Protein AF-A0A832HJJ3-F1 (afdb_monomer)

Nearest PDB structures (foldseek):
  2dyu-assembly1_B  TM=8.348E-01  e=1.374E-16  Helicobacter pylori 26695
  2e2l-assembly1_D  TM=8.294E-01  e=2.825E-16  Helicobacter pylori 26695
  2e2k-assembly1_A  TM=8.252E-01  e=4.302E-16  Helicobacter pylori 26695
  2e2k-assembly1_C  TM=8.397E-01  e=9.976E-16  Helicobacter pylori 26695
  2e2k-assembly1_D  TM=8.101E-01  e=8.847E-16  Helicobacter pylori 26695

pLDDT: mean 93.74, std 10.95, range [30.81, 98.88]

Solvent-accessible surface area (backbone atoms only — not comparable to full-atom values): 17007 Å² total; per-residue (Å²): 134,83,77,83,75,66,80,80,68,68,84,76,36,13,76,40,52,47,32,79,43,35,35,29,32,21,25,51,72,61,60,75,52,48,65,52,10,35,53,53,50,52,50,52,54,49,48,42,52,52,52,32,53,78,75,64,73,53,74,48,46,34,38,40,39,14,40,47,38,36,25,51,93,74,90,72,62,47,72,82,51,30,43,47,86,87,27,76,54,44,49,55,51,22,52,46,18,35,71,62,48,16,26,35,40,46,21,30,30,30,41,46,93,52,99,86,50,53,28,27,55,27,34,37,32,28,30,41,78,27,46,81,73,45,74,47,38,31,58,44,60,57,69,43,98,87,70,41,31,71,69,58,42,44,60,31,89,66,63,67,63,46,83,50,100,81,49,30,34,22,72,45,42,41,59,34,74,78,46,65,65,56,55,48,46,22,26,76,71,56,25,44,34,35,41,34,22,8,72,61,62,74,62,67,60,58,15,53,50,10,39,71,34,61,14,34,27,39,33,10,4,40,44,77,38,20,40,33,26,34,39,77,31,45,78,75,47,74,36,66,89,50,53,62,44,76,49,75,48,60,66,13,34,38,49,36,56,73,45,83,77,41,50,85,52,50,46,54,40,76,73,50,43,83,38,43,48,71,56,62,37,87,88,71,43,34,29,46,33,27,29,64,34,82,87,42,24,27,43,58,60,38,46,76,72,72,49,66,44,40,65,58,50,52,53,51,52,52,52,54,54,57,60,76,74,108

Radius of gyration: 20.87 Å; Cα contacts (8 Å, |Δi|>4): 765; chains: 1; bounding box: 62×40×62 Å

Sequence (326 aa):
MATDKENASFRSTAGALPRKVLVATTMASFHGTAAQRTAQALSLIAQAAEIQTAQHGRRLDLVVLPEYAIQQRDGGPVGARAVALGGPELTQLMAAARRYGCYLIVPAMLAPRGSNSAATNSAVLLDRMGNVAGVYDKVHPVCSADGTLEGGITPGTEYPVFDCDFGRIGIQICWDMCYEEGWLALAERGAELVALCSASPQTVRPAMYALRGPYHVVTSTPRDNATFFSPIGTVLAQTTDRPVLVHEIDLAYAILHWSATLDEGRALTRRFGPRIGYAYSPREDTGVFWSNDPQTPVRTMIQELGLVEMGQHIAASTRAVQALQR

Foldseek 3Di:
DPDPPPPPLQDALLQPFWQKAKEKFFAADADDALVSLLVVVLVQLVVSLVCCCVPPVDAHAEYEAAAPSRFDLDDDALQVRAAECPGPSLVVVLVSLQVRQYKYWAFTFHCDPDDPFHTFGKTFIAGSNSDGQDIDGAQDADADPVRDGSRNHDGDDDFDWTDHPRFIETEHEAVCLVPCPSLQRCLSVPHQEYEYRHQDDDLQSQLVSLCVSVHWYWYHYNAQKTFIHGSNSDTPDMDHDDGMDIDMDISNKFKAAADPLCVQVVNLCVVPPPQKDKDGDPVRRMIIIAGPDSVDRSVNSCVVSVGDGPSVVVSVVVVVVVVVVD

Secondary structure (DSSP, 8-state):
-------------TTSPP-EEEEEEEB----SSHHHHHHHHHHHHHHHHHHHHHHTSS--SEEEPPTTSSS-SSSS-HHHHPBPTTSHHHHHHHHHHHHHT-EEEEEEEEPPSSTT---EEEEEEE-TTS-EEEEEEPSSPPBPTTS-BTTTPPPP----EEEETTEEEEEEEGGGGG-HHHHHHHHHTT-SEEEEE-SS--SHHHHHHHHHTTSEEEEEBSSS-EEEE-TTS-EEEEESS-SEEEEEEESSEEEEE--TTTGGGHHHHHHHGGGEEEEEETTTTEEEEEE--TT--HHHHHHHTT---HHHHHHHHHHHHHHHT-

Structure (mmCIF, N/CA/C/O backbone):
data_AF-A0A832HJJ3-F1
#
_entry.id   AF-A0A832HJJ3-F1
#
loop_
_atom_site.group_PDB
_atom_site.id
_atom_site.type_symbol
_atom_site.label_atom_id
_atom_site.label_alt_id
_atom_site.label_comp_id
_atom_site.label_asym_id
_atom_site.label_entity_id
_atom_site.label_seq_id
_atom_site.pdbx_PDB_ins_code
_atom_site.Cartn_x
_atom_site.Cartn_y
_atom_site.Cartn_z
_atom_site.occupancy
_atom_site.B_iso_or_equiv
_atom_site.auth_seq_id
_atom_site.auth_comp_id
_atom_site.auth_asym_id
_atom_site.auth_atom_id
_atom_site.pdbx_PDB_model_num
ATOM 1 N N . MET A 1 1 ? -33.598 17.058 -11.155 1.00 33.69 1 MET A N 1
ATOM 2 C CA . MET A 1 1 ? -33.414 15.771 -10.455 1.00 33.69 1 MET A CA 1
ATOM 3 C C . MET A 1 1 ? -31.966 15.714 -10.015 1.00 33.69 1 MET A C 1
ATOM 5 O O . MET A 1 1 ? -31.105 15.402 -10.825 1.00 33.69 1 MET A O 1
ATOM 9 N N . ALA A 1 2 ? -31.688 16.175 -8.795 1.00 30.81 2 ALA A N 1
ATOM 10 C CA . ALA A 1 2 ? -30.363 16.056 -8.205 1.00 30.81 2 ALA A CA 1
ATOM 11 C C . ALA A 1 2 ? -30.133 14.567 -7.941 1.00 30.81 2 ALA A C 1
ATOM 13 O O . ALA A 1 2 ? -30.930 13.942 -7.250 1.00 30.81 2 ALA A O 1
ATOM 14 N N . THR A 1 3 ? -29.124 13.989 -8.578 1.00 31.59 3 THR A N 1
ATOM 15 C CA . THR A 1 3 ? -28.721 12.608 -8.333 1.00 31.59 3 THR A CA 1
ATOM 16 C C . THR A 1 3 ? -28.328 12.479 -6.869 1.00 31.59 3 THR A C 1
ATOM 18 O O . THR A 1 3 ? -27.395 13.161 -6.437 1.00 31.59 3 THR A O 1
ATOM 21 N N . ASP A 1 4 ? -29.029 11.612 -6.141 1.00 33.62 4 ASP A N 1
ATOM 22 C CA . ASP A 1 4 ? -28.594 11.027 -4.878 1.00 33.62 4 ASP A CA 1
ATOM 23 C C . ASP A 1 4 ? -27.200 10.413 -5.075 1.00 33.62 4 ASP A C 1
ATOM 25 O O . ASP A 1 4 ? -27.044 9.233 -5.376 1.00 33.62 4 ASP A O 1
ATOM 29 N N . LYS A 1 5 ? -26.146 11.220 -4.931 1.00 35.59 5 LYS A N 1
ATOM 30 C CA . LYS A 1 5 ? -24.847 10.699 -4.516 1.00 35.59 5 LYS A CA 1
ATOM 31 C C . LYS A 1 5 ? -24.995 10.422 -3.029 1.00 35.59 5 LYS A C 1
ATOM 33 O O . LYS A 1 5 ? -24.613 11.248 -2.200 1.00 35.59 5 LYS A O 1
ATOM 38 N N . GLU A 1 6 ? -25.645 9.303 -2.707 1.00 39.38 6 GLU A N 1
ATOM 39 C CA . GLU A 1 6 ? -25.577 8.714 -1.376 1.00 39.38 6 GLU A CA 1
ATOM 40 C C . GLU A 1 6 ? -24.117 8.772 -0.930 1.00 39.38 6 GLU A C 1
ATOM 42 O O . GLU A 1 6 ? -23.219 8.385 -1.679 1.00 39.38 6 GLU A O 1
ATOM 47 N N . ASN A 1 7 ? -23.889 9.335 0.259 1.00 39.78 7 ASN A N 1
ATOM 48 C CA . ASN A 1 7 ? -22.610 9.303 0.954 1.00 39.78 7 ASN A CA 1
ATOM 49 C C . ASN A 1 7 ? -22.020 7.902 0.778 1.00 39.78 7 ASN A C 1
ATOM 51 O O . ASN A 1 7 ? -22.531 6.959 1.385 1.00 39.78 7 ASN A O 1
ATOM 55 N N . ALA A 1 8 ? -20.999 7.759 -0.070 1.00 44.59 8 ALA A N 1
ATOM 56 C CA . ALA A 1 8 ? -20.334 6.488 -0.297 1.00 44.59 8 ALA A CA 1
ATOM 57 C C . ALA A 1 8 ? -19.644 6.113 1.019 1.00 44.59 8 ALA A C 1
ATOM 59 O O . ALA A 1 8 ? -18.507 6.496 1.286 1.00 44.59 8 ALA A O 1
ATOM 60 N N . SER A 1 9 ? -20.369 5.434 1.910 1.00 60.44 9 SER A N 1
ATOM 61 C CA . SER A 1 9 ? -19.762 4.826 3.077 1.00 60.44 9 SER A CA 1
ATOM 62 C C . SER A 1 9 ? -18.894 3.709 2.525 1.00 60.44 9 SER A C 1
ATOM 64 O O . SER A 1 9 ? -19.417 2.700 2.046 1.00 60.44 9 SER A O 1
ATOM 66 N N . PHE A 1 10 ? -17.580 3.922 2.517 1.00 71.94 10 PHE A N 1
ATOM 67 C CA . PHE A 1 10 ? -16.627 2.898 2.116 1.00 71.94 10 PHE A CA 1
ATOM 68 C C . PHE A 1 10 ? -16.939 1.586 2.838 1.00 71.94 10 PHE A C 1
ATOM 70 O O . PHE A 1 10 ? -17.364 1.572 4.000 1.00 71.94 10 PHE A O 1
ATOM 77 N N . ARG A 1 11 ? -16.777 0.471 2.126 1.00 80.06 11 ARG A N 1
ATOM 78 C CA . ARG A 1 11 ? -17.112 -0.852 2.647 1.00 80.06 11 ARG A CA 1
ATOM 79 C C . ARG A 1 11 ? -16.242 -1.153 3.869 1.00 80.06 11 ARG A C 1
ATOM 81 O O . ARG A 1 11 ? -15.044 -1.357 3.739 1.00 80.06 11 ARG A O 1
ATOM 88 N N . SER A 1 12 ? -16.857 -1.229 5.047 1.00 90.31 12 SER A N 1
ATOM 89 C CA . SER A 1 12 ? -16.143 -1.597 6.272 1.00 90.31 12 SER A CA 1
ATOM 90 C C . SER A 1 12 ? -15.727 -3.073 6.267 1.00 90.31 12 SER A C 1
ATOM 92 O O . SER A 1 12 ? -16.535 -3.958 5.957 1.00 90.31 12 SER A O 1
ATOM 94 N N . THR A 1 13 ? -14.486 -3.333 6.685 1.00 95.31 13 THR A N 1
ATOM 95 C CA . THR A 1 13 ? -13.904 -4.673 6.845 1.00 95.31 13 THR A CA 1
ATOM 96 C C . THR A 1 13 ? -14.076 -5.238 8.259 1.00 95.31 13 THR A C 1
ATOM 98 O O . THR A 1 13 ? -13.770 -6.407 8.486 1.00 95.31 13 THR A O 1
ATOM 101 N N . ALA A 1 14 ? -14.645 -4.470 9.198 1.00 96.81 14 ALA A N 1
ATOM 102 C CA . ALA A 1 14 ? -14.765 -4.828 10.616 1.00 96.81 14 ALA A CA 1
ATOM 103 C C . ALA A 1 14 ? -15.535 -6.135 10.888 1.00 96.81 14 ALA A C 1
ATOM 105 O O . ALA A 1 14 ? -15.389 -6.742 11.949 1.00 96.81 14 ALA A O 1
ATOM 106 N N . GLY A 1 15 ? -16.403 -6.542 9.956 1.00 96.75 15 GLY A N 1
ATOM 107 C CA . GLY A 1 15 ? -17.192 -7.774 10.052 1.00 96.75 15 GLY A CA 1
ATOM 108 C C . GLY A 1 15 ? -16.450 -9.042 9.623 1.00 96.75 15 GLY A C 1
ATOM 109 O O . GLY A 1 15 ? -16.971 -10.133 9.838 1.00 96.75 15 GLY A O 1
ATOM 110 N N . ALA A 1 16 ? -15.270 -8.919 9.012 1.00 97.00 16 ALA A N 1
ATOM 111 C CA . ALA A 1 16 ? -14.436 -10.063 8.666 1.00 97.00 16 ALA A CA 1
ATOM 112 C C . ALA A 1 16 ? -13.668 -10.578 9.894 1.00 97.00 16 ALA A C 1
ATOM 114 O O . ALA A 1 16 ? -13.429 -9.843 10.855 1.00 97.00 16 ALA A O 1
ATOM 115 N N . LEU A 1 17 ? -13.256 -11.847 9.847 1.00 98.12 17 LEU A N 1
ATOM 116 C CA . LEU A 1 17 ? -12.278 -12.375 10.799 1.00 98.12 17 LEU A CA 1
ATOM 117 C C . LEU A 1 17 ? -10.926 -11.652 10.631 1.00 98.12 17 LEU A C 1
ATOM 119 O O . LEU A 1 17 ? -10.650 -11.161 9.530 1.00 98.12 17 LEU A O 1
ATOM 123 N N . PRO A 1 18 ? -10.088 -11.593 11.686 1.00 97.62 18 PRO A N 1
ATOM 124 C CA . PRO A 1 18 ? -8.770 -10.964 11.620 1.00 97.62 18 PRO A CA 1
ATOM 125 C C . PRO A 1 18 ? -7.936 -11.458 10.443 1.00 97.62 18 PRO A C 1
ATOM 127 O O . PRO A 1 18 ? -7.809 -12.665 10.222 1.00 97.62 18 PRO A O 1
ATOM 130 N N . ARG A 1 19 ? -7.323 -10.526 9.714 1.00 97.25 19 ARG A N 1
ATOM 131 C CA . ARG A 1 19 ? -6.445 -10.818 8.576 1.00 97.25 19 ARG A CA 1
ATOM 132 C C . ARG A 1 19 ? -5.128 -10.090 8.775 1.00 97.25 19 ARG A C 1
ATOM 134 O O . ARG A 1 19 ? -4.922 -8.996 8.258 1.00 97.25 19 ARG A O 1
ATOM 141 N N . LYS A 1 20 ? -4.246 -10.723 9.551 1.00 97.19 20 LYS A N 1
ATOM 142 C CA . LYS A 1 20 ? -2.882 -10.249 9.811 1.00 97.19 20 LYS A CA 1
ATOM 143 C C . LYS A 1 20 ? -2.015 -10.431 8.572 1.00 97.19 20 LYS A C 1
ATOM 145 O O . LYS A 1 20 ? -1.807 -11.572 8.145 1.00 97.19 20 LYS A O 1
ATOM 150 N N . VAL A 1 21 ? -1.495 -9.326 8.054 1.00 98.19 21 VAL A N 1
ATOM 151 C CA . VAL A 1 21 ? -0.667 -9.268 6.849 1.00 98.19 21 VAL A CA 1
ATOM 152 C C . VAL A 1 21 ? 0.695 -8.702 7.206 1.00 98.19 21 VAL A C 1
ATOM 154 O O . VAL A 1 21 ? 0.797 -7.588 7.721 1.00 98.19 21 VAL A O 1
ATOM 157 N N . LEU A 1 22 ? 1.743 -9.467 6.918 1.00 98.44 22 LEU A N 1
ATOM 158 C CA . LEU A 1 22 ? 3.120 -9.062 7.144 1.00 98.44 22 LEU A CA 1
ATOM 159 C C . LEU A 1 22 ? 3.720 -8.487 5.860 1.00 98.44 22 LEU A C 1
ATOM 161 O O . LEU A 1 22 ? 3.975 -9.210 4.893 1.00 98.44 22 LEU A O 1
ATOM 165 N N . VAL A 1 23 ? 3.949 -7.177 5.853 1.00 98.81 23 VAL A N 1
ATOM 166 C CA . VAL A 1 23 ? 4.376 -6.432 4.667 1.00 98.81 23 VAL A CA 1
ATOM 167 C C . VAL A 1 23 ? 5.788 -5.897 4.871 1.00 98.81 23 VAL A C 1
ATOM 169 O O . VAL A 1 23 ? 6.098 -5.310 5.906 1.00 98.81 23 VAL A O 1
ATOM 172 N N . ALA A 1 24 ? 6.637 -6.059 3.862 1.00 98.81 24 ALA A N 1
ATOM 173 C CA . ALA A 1 24 ? 7.931 -5.404 3.783 1.00 98.81 24 ALA A CA 1
ATOM 174 C C . ALA A 1 24 ? 7.868 -4.211 2.824 1.00 98.81 24 ALA A C 1
ATOM 176 O O . ALA A 1 24 ? 7.431 -4.344 1.680 1.00 98.81 24 ALA A O 1
ATOM 177 N N . THR A 1 25 ? 8.352 -3.059 3.276 1.00 98.81 25 THR A N 1
ATOM 178 C CA . THR A 1 25 ? 8.620 -1.897 2.427 1.00 98.81 25 THR A CA 1
ATOM 179 C C . THR A 1 25 ? 10.113 -1.602 2.379 1.00 98.81 25 THR A C 1
ATOM 181 O O . THR A 1 25 ? 10.862 -1.978 3.286 1.00 98.81 25 THR A O 1
ATOM 184 N N . THR A 1 26 ? 10.552 -0.928 1.320 1.00 98.56 26 THR A N 1
ATOM 185 C CA . THR A 1 26 ? 11.966 -0.660 1.063 1.00 98.56 26 THR A CA 1
ATOM 186 C C . THR A 1 26 ? 12.256 0.829 0.874 1.00 98.56 26 THR A C 1
ATOM 188 O O . THR A 1 26 ? 11.471 1.572 0.278 1.00 98.56 26 THR A O 1
ATOM 191 N N . MET A 1 27 ? 13.407 1.255 1.396 1.00 98.19 27 MET A N 1
ATOM 192 C CA . MET A 1 27 ? 13.992 2.582 1.219 1.00 98.19 27 MET A CA 1
ATOM 193 C C . MET A 1 27 ? 15.381 2.429 0.586 1.00 98.19 27 MET A C 1
ATOM 195 O O . MET A 1 27 ? 16.385 2.326 1.291 1.00 98.19 27 MET A O 1
ATOM 199 N N . ALA A 1 28 ? 15.454 2.350 -0.743 1.00 96.81 28 ALA A N 1
ATOM 200 C CA . ALA A 1 28 ? 16.711 2.062 -1.432 1.00 96.81 28 ALA A CA 1
ATOM 201 C C . ALA A 1 28 ? 16.774 2.643 -2.846 1.00 96.81 28 ALA A C 1
ATOM 203 O O . ALA A 1 28 ? 15.845 2.510 -3.643 1.00 96.81 28 ALA A O 1
ATOM 204 N N . SER A 1 29 ? 17.915 3.243 -3.177 1.00 94.94 29 SER A N 1
ATOM 205 C CA . SER A 1 29 ? 18.231 3.670 -4.539 1.00 94.94 29 SER A CA 1
ATOM 206 C C . SER A 1 29 ? 18.846 2.523 -5.336 1.00 94.94 29 SER A C 1
ATOM 208 O O . SER A 1 29 ? 19.632 1.738 -4.813 1.00 94.94 29 SER A O 1
ATOM 210 N N . PHE A 1 30 ? 18.497 2.451 -6.619 1.00 95.25 30 PHE A N 1
ATOM 211 C CA . PHE A 1 30 ? 18.941 1.395 -7.523 1.00 95.25 30 PHE A CA 1
ATOM 212 C C . PHE A 1 30 ? 19.872 1.964 -8.591 1.00 95.25 30 PHE A C 1
ATOM 214 O O . PHE A 1 30 ? 19.583 3.007 -9.194 1.00 95.25 30 PHE A O 1
ATOM 221 N N . HIS A 1 31 ? 20.969 1.256 -8.864 1.00 93.81 31 HIS A N 1
ATOM 222 C CA . HIS A 1 31 ? 22.027 1.718 -9.767 1.00 93.81 31 HIS A CA 1
ATOM 223 C C . HIS A 1 31 ? 22.474 0.642 -10.760 1.00 93.81 31 HIS A C 1
ATOM 225 O O . HIS A 1 31 ? 22.331 -0.554 -10.509 1.00 93.81 31 HIS A O 1
ATOM 231 N N . GLY A 1 32 ? 23.047 1.080 -11.884 1.00 93.06 32 GLY A N 1
ATOM 232 C CA . GLY A 1 32 ? 23.604 0.191 -12.902 1.00 93.06 32 GLY A CA 1
ATOM 233 C C . GLY A 1 32 ? 22.577 -0.366 -13.890 1.00 93.06 32 GLY A C 1
ATOM 234 O O . GLY A 1 32 ? 21.502 0.214 -14.083 1.00 93.06 32 GLY A O 1
ATOM 235 N N . THR A 1 33 ? 22.946 -1.475 -14.532 1.00 92.50 33 THR A N 1
ATOM 236 C CA . THR A 1 33 ? 22.145 -2.170 -15.549 1.00 92.50 33 THR A CA 1
ATOM 237 C C . THR A 1 33 ? 20.904 -2.837 -14.952 1.00 92.50 33 THR A C 1
ATOM 239 O O . THR A 1 33 ? 20.807 -3.013 -13.739 1.00 92.50 33 THR A O 1
ATOM 242 N N . ALA A 1 34 ? 19.961 -3.270 -15.793 1.00 92.75 34 ALA A N 1
ATOM 243 C CA . ALA A 1 34 ? 18.749 -3.959 -15.335 1.00 92.75 34 ALA A CA 1
ATOM 244 C C . ALA A 1 34 ? 19.077 -5.239 -14.532 1.00 92.75 34 ALA A C 1
ATOM 246 O O . ALA A 1 34 ? 18.479 -5.494 -13.486 1.00 92.75 34 ALA A O 1
ATOM 247 N N . ALA A 1 35 ? 20.114 -5.979 -14.937 1.00 94.44 35 ALA A N 1
ATOM 248 C CA . ALA A 1 35 ? 20.617 -7.135 -14.197 1.00 94.44 35 ALA A CA 1
ATOM 249 C C . ALA A 1 35 ? 21.201 -6.757 -12.820 1.00 94.44 35 ALA A C 1
ATOM 251 O O . ALA A 1 35 ? 20.884 -7.393 -11.816 1.00 94.44 35 ALA A O 1
ATOM 252 N N . GLN A 1 36 ? 22.014 -5.696 -12.741 1.00 96.06 36 GLN A N 1
ATOM 253 C CA . GLN A 1 36 ? 22.589 -5.226 -11.470 1.00 96.06 36 GLN A CA 1
ATOM 254 C C . GLN A 1 36 ? 21.511 -4.717 -10.507 1.00 96.06 36 GLN A C 1
ATOM 256 O O . GLN A 1 36 ? 21.577 -4.966 -9.303 1.00 96.06 36 GLN A O 1
ATOM 261 N N . ARG A 1 37 ? 20.506 -4.025 -11.041 1.00 96.94 37 ARG A N 1
ATOM 262 C CA . ARG A 1 37 ? 19.325 -3.557 -10.312 1.00 96.94 37 ARG A CA 1
ATOM 263 C C . ARG A 1 37 ? 18.475 -4.716 -9.794 1.00 96.94 37 ARG A C 1
ATOM 265 O O . ARG A 1 37 ? 18.091 -4.724 -8.629 1.00 96.94 37 ARG A O 1
ATOM 272 N N . THR A 1 38 ? 18.278 -5.744 -10.616 1.00 97.75 38 THR A N 1
ATOM 273 C CA . THR A 1 38 ? 17.602 -6.986 -10.213 1.00 97.75 38 THR A CA 1
ATOM 274 C C . THR A 1 38 ? 18.338 -7.666 -9.059 1.00 97.75 38 THR A C 1
ATOM 276 O O . THR A 1 38 ? 17.709 -8.054 -8.079 1.00 97.75 38 THR A O 1
ATOM 279 N N . ALA A 1 39 ? 19.672 -7.743 -9.107 1.00 98.31 39 ALA A N 1
ATOM 280 C CA . ALA A 1 39 ? 20.465 -8.288 -8.004 1.00 98.31 39 ALA A CA 1
ATOM 281 C C . ALA A 1 39 ? 20.308 -7.476 -6.700 1.00 98.31 39 ALA A C 1
ATOM 283 O O . ALA A 1 39 ? 20.182 -8.059 -5.622 1.00 98.31 39 ALA A O 1
ATOM 284 N N . GLN A 1 40 ? 20.249 -6.141 -6.788 1.00 98.44 40 GLN A N 1
ATOM 285 C CA . GLN A 1 40 ? 19.950 -5.273 -5.640 1.00 98.44 40 GLN A CA 1
ATOM 286 C C . GLN A 1 40 ? 18.544 -5.545 -5.079 1.00 98.44 40 GLN A C 1
ATOM 288 O O . GLN A 1 40 ? 18.392 -5.690 -3.867 1.00 98.44 40 GLN A O 1
ATOM 293 N N . ALA A 1 41 ? 17.532 -5.693 -5.941 1.00 98.50 41 ALA A N 1
ATOM 294 C CA . ALA A 1 41 ? 16.161 -6.000 -5.525 1.00 98.50 41 ALA A CA 1
ATOM 295 C C . ALA A 1 41 ? 16.080 -7.351 -4.801 1.00 98.50 41 ALA A C 1
ATOM 297 O O . ALA A 1 41 ? 15.487 -7.448 -3.728 1.00 98.50 41 ALA A O 1
ATOM 298 N N . LEU A 1 42 ? 16.740 -8.379 -5.343 1.00 98.75 42 LEU A N 1
ATOM 299 C CA . LEU A 1 42 ? 16.831 -9.703 -4.724 1.00 98.75 42 LEU A CA 1
ATOM 300 C C . LEU A 1 42 ? 17.495 -9.652 -3.340 1.00 98.75 42 LEU A C 1
ATOM 302 O O . LEU A 1 42 ? 17.037 -10.337 -2.428 1.00 98.75 42 LEU A O 1
ATOM 306 N N . SER A 1 43 ? 18.526 -8.819 -3.164 1.00 98.62 43 SER A N 1
ATOM 307 C CA . SER A 1 43 ? 19.169 -8.608 -1.860 1.00 98.62 43 SER A CA 1
ATOM 308 C C . SER A 1 43 ? 18.209 -7.998 -0.834 1.00 98.62 43 SER A C 1
ATOM 310 O O . SER A 1 43 ? 18.147 -8.467 0.300 1.00 98.62 43 SER A O 1
ATOM 312 N N . LEU A 1 44 ? 17.407 -7.001 -1.222 1.00 98.62 44 LEU A N 1
ATOM 313 C CA . LEU A 1 44 ? 16.410 -6.400 -0.326 1.00 98.62 44 LEU A CA 1
ATOM 314 C C . LEU A 1 44 ? 15.291 -7.383 0.039 1.00 98.62 44 LEU A C 1
ATOM 316 O O . LEU A 1 44 ? 14.866 -7.426 1.191 1.00 98.62 44 LEU A O 1
ATOM 320 N N . ILE A 1 45 ? 14.844 -8.208 -0.913 1.00 98.69 45 ILE A N 1
ATOM 321 C CA . ILE A 1 45 ? 13.850 -9.264 -0.661 1.00 98.69 45 ILE A CA 1
ATOM 322 C C . ILE A 1 45 ? 14.409 -10.304 0.322 1.00 98.69 45 ILE A C 1
ATOM 324 O O . ILE A 1 45 ? 13.709 -10.720 1.246 1.00 98.69 45 ILE A O 1
ATOM 328 N N . ALA A 1 46 ? 15.677 -10.697 0.168 1.00 98.56 46 ALA A N 1
ATOM 329 C CA . ALA A 1 46 ? 16.339 -11.605 1.100 1.00 98.56 46 ALA A CA 1
ATOM 330 C C . ALA A 1 46 ? 16.451 -10.998 2.509 1.00 98.56 46 ALA A C 1
ATOM 332 O O . ALA A 1 46 ? 16.076 -11.653 3.479 1.00 98.56 46 ALA A O 1
ATOM 333 N N . GLN A 1 47 ? 16.860 -9.729 2.617 1.00 98.44 47 GLN A N 1
ATOM 334 C CA . GLN A 1 47 ? 16.901 -9.001 3.892 1.00 98.44 47 GLN A CA 1
ATOM 335 C C . GLN A 1 47 ? 15.518 -8.916 4.550 1.00 98.44 47 GLN A C 1
ATOM 337 O O . GLN A 1 47 ? 15.396 -9.111 5.758 1.00 98.44 47 GLN A O 1
ATOM 342 N N . ALA A 1 48 ? 14.456 -8.677 3.775 1.00 98.50 48 ALA A N 1
ATOM 343 C CA . ALA A 1 48 ? 13.091 -8.690 4.294 1.00 98.50 48 ALA A CA 1
ATOM 344 C C . ALA A 1 48 ? 12.730 -10.051 4.909 1.00 98.50 48 ALA A C 1
ATOM 346 O O . ALA A 1 48 ? 12.138 -10.097 5.987 1.00 98.50 48 ALA A O 1
ATOM 347 N N . ALA A 1 49 ? 13.105 -11.156 4.258 1.00 97.69 49 ALA A N 1
ATOM 348 C CA . ALA A 1 49 ? 12.862 -12.505 4.767 1.00 97.69 49 ALA A CA 1
ATOM 349 C C . ALA A 1 49 ? 13.671 -12.811 6.045 1.00 97.69 49 ALA A C 1
ATOM 351 O O . ALA A 1 49 ? 13.161 -13.455 6.966 1.00 97.69 49 ALA A O 1
ATOM 352 N N . GLU A 1 50 ? 14.908 -12.318 6.139 1.00 97.56 50 GLU A N 1
ATOM 353 C CA . GLU A 1 50 ? 15.735 -12.421 7.349 1.00 97.56 50 GLU A CA 1
ATOM 354 C C . GLU A 1 50 ? 15.114 -11.648 8.520 1.00 97.56 50 GLU A C 1
ATOM 356 O O . GLU A 1 50 ? 14.934 -12.211 9.603 1.00 97.56 50 GLU A O 1
ATOM 361 N N . ILE A 1 51 ? 14.708 -10.392 8.292 1.00 97.50 51 ILE A N 1
ATOM 362 C CA . ILE A 1 51 ? 14.023 -9.554 9.290 1.00 97.50 51 ILE A CA 1
ATOM 363 C C . ILE A 1 51 ? 12.725 -10.224 9.742 1.00 97.50 51 ILE A C 1
ATOM 365 O O . ILE A 1 51 ? 12.481 -10.354 10.942 1.00 97.50 51 ILE A O 1
ATOM 369 N N . GLN A 1 52 ? 11.914 -10.701 8.795 1.00 95.81 52 GLN A N 1
ATOM 370 C CA . GLN A 1 52 ? 10.685 -11.430 9.092 1.00 95.81 52 GLN A CA 1
ATOM 371 C C . GLN A 1 52 ? 10.949 -12.656 9.972 1.00 95.81 52 GLN A C 1
ATOM 373 O O . GLN A 1 52 ? 10.217 -12.891 10.936 1.00 95.81 52 GLN A O 1
ATOM 378 N N . THR A 1 53 ? 11.976 -13.445 9.652 1.00 95.25 53 THR A N 1
ATOM 379 C CA . THR A 1 53 ? 12.305 -14.659 10.409 1.00 95.25 53 THR A CA 1
ATOM 380 C C . THR A 1 53 ? 12.727 -14.311 11.830 1.00 95.25 53 THR A C 1
ATOM 382 O O . THR A 1 53 ? 12.245 -14.930 12.775 1.00 95.25 53 THR A O 1
ATOM 385 N N . ALA A 1 54 ? 13.566 -13.286 11.988 1.00 95.75 54 ALA A N 1
ATOM 386 C CA . ALA A 1 54 ? 14.074 -12.858 13.285 1.00 95.75 54 ALA A CA 1
ATOM 387 C C . ALA A 1 54 ? 13.005 -12.212 14.184 1.00 95.75 54 ALA A C 1
ATOM 389 O O . ALA A 1 54 ? 13.082 -12.352 15.402 1.00 95.75 54 ALA A O 1
ATOM 390 N N . GLN A 1 55 ? 12.033 -11.492 13.610 1.00 95.00 55 GLN A N 1
ATOM 391 C CA . GLN A 1 55 ? 11.104 -10.651 14.381 1.00 95.00 55 GLN A CA 1
ATOM 392 C C . GLN A 1 55 ? 9.682 -11.211 14.494 1.00 95.00 55 GLN A C 1
ATOM 394 O O . GLN A 1 55 ? 8.999 -10.914 15.470 1.00 95.00 55 GLN A O 1
ATOM 399 N N . HIS A 1 56 ? 9.224 -12.010 13.526 1.00 92.88 56 HIS A N 1
ATOM 400 C CA . HIS A 1 56 ? 7.809 -12.394 13.428 1.00 92.88 56 HIS A CA 1
ATOM 401 C C . HIS A 1 56 ? 7.567 -13.906 13.400 1.00 92.88 56 HIS A C 1
ATOM 403 O O . HIS A 1 56 ? 6.467 -14.348 13.721 1.00 92.88 56 HIS A O 1
ATOM 409 N N . GLY A 1 57 ? 8.544 -14.717 12.979 1.00 89.44 57 GLY A N 1
ATOM 410 C CA . GLY A 1 57 ? 8.407 -16.181 12.962 1.00 89.44 57 GLY A CA 1
ATOM 411 C C . GLY A 1 57 ? 7.342 -16.742 11.999 1.00 89.44 57 GLY A C 1
ATOM 412 O O . GLY A 1 57 ? 7.089 -17.944 12.011 1.00 89.44 57 GLY A O 1
ATOM 413 N N . ARG A 1 58 ? 6.732 -15.909 11.142 1.00 92.62 58 ARG A N 1
ATOM 414 C CA . ARG A 1 58 ? 5.774 -16.297 10.086 1.00 92.62 58 ARG A CA 1
ATOM 415 C C . ARG A 1 58 ? 6.131 -15.659 8.750 1.00 92.62 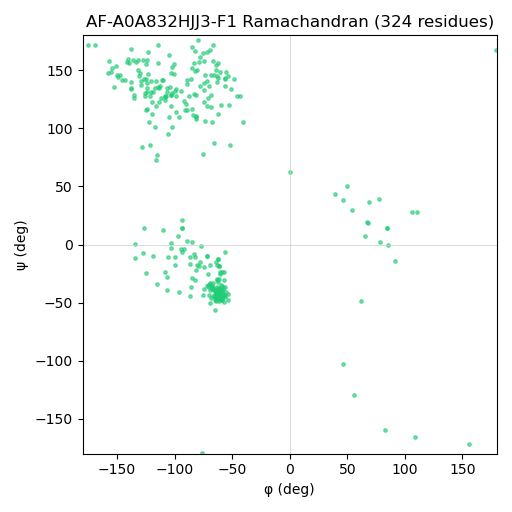58 ARG A C 1
ATOM 417 O O . ARG A 1 58 ? 6.666 -14.561 8.745 1.00 92.62 58 ARG A O 1
ATOM 424 N N . ARG A 1 59 ? 5.805 -16.317 7.635 1.00 92.75 59 ARG A N 1
ATOM 425 C CA . ARG A 1 59 ? 6.166 -15.865 6.278 1.00 92.75 59 ARG A CA 1
ATOM 426 C C . ARG A 1 59 ? 5.686 -14.440 5.980 1.00 92.75 59 ARG A C 1
ATOM 428 O O . ARG A 1 59 ? 4.630 -14.030 6.458 1.00 92.75 59 ARG A O 1
ATOM 435 N N . LEU A 1 60 ? 6.455 -13.736 5.145 1.00 97.06 60 LEU A N 1
ATOM 436 C CA . LEU A 1 60 ? 6.030 -12.483 4.521 1.00 97.06 60 LEU A CA 1
ATOM 437 C C . LEU A 1 60 ? 4.810 -12.722 3.629 1.00 97.06 60 LEU A C 1
ATOM 439 O O . LEU A 1 60 ? 4.723 -13.733 2.930 1.00 97.06 60 LEU A O 1
ATOM 443 N N . ASP A 1 61 ? 3.908 -11.753 3.611 1.00 98.62 61 ASP A N 1
ATOM 444 C CA . ASP A 1 61 ? 2.759 -11.744 2.714 1.00 98.62 61 ASP A CA 1
ATOM 445 C C . ASP A 1 61 ? 3.046 -10.909 1.463 1.00 98.62 61 ASP A C 1
ATOM 447 O O . ASP A 1 61 ? 2.743 -11.350 0.356 1.00 98.62 61 ASP A O 1
ATOM 451 N N . LEU A 1 62 ? 3.715 -9.762 1.618 1.00 98.88 62 LEU A N 1
ATOM 452 C CA . LEU A 1 62 ? 3.995 -8.825 0.528 1.00 98.88 62 LEU A CA 1
ATOM 453 C C . LEU A 1 62 ? 5.356 -8.137 0.699 1.00 98.88 62 LEU A C 1
ATOM 455 O O . LEU A 1 62 ? 5.707 -7.728 1.803 1.00 98.88 62 LEU A O 1
ATOM 459 N N . VAL A 1 63 ? 6.087 -7.936 -0.399 1.00 98.88 63 VAL A N 1
ATOM 460 C CA . VAL A 1 63 ? 7.240 -7.023 -0.475 1.00 98.88 63 VAL A CA 1
ATOM 461 C C . VAL A 1 63 ? 6.980 -5.953 -1.530 1.00 98.88 63 VAL A C 1
ATOM 463 O O . VAL A 1 63 ? 6.616 -6.267 -2.664 1.00 98.88 63 VAL A O 1
ATOM 466 N N . VAL A 1 64 ? 7.201 -4.692 -1.164 1.00 98.88 64 VAL A N 1
ATOM 467 C CA . VAL A 1 64 ? 7.028 -3.532 -2.044 1.00 98.88 64 VAL A CA 1
ATOM 468 C C . VAL A 1 64 ? 8.392 -2.910 -2.356 1.00 98.88 64 VAL A C 1
ATOM 470 O O . VAL A 1 64 ? 9.180 -2.601 -1.457 1.00 98.88 64 VAL A O 1
ATOM 473 N N . LEU A 1 65 ? 8.685 -2.763 -3.649 1.00 98.75 65 LEU A N 1
ATOM 474 C CA . LEU A 1 65 ? 9.890 -2.106 -4.160 1.00 98.75 65 LEU A CA 1
ATOM 475 C C . LEU A 1 65 ? 9.560 -0.683 -4.652 1.00 98.75 65 LEU A C 1
ATOM 477 O O . LEU A 1 65 ? 8.422 -0.432 -5.058 1.00 98.75 65 LEU A O 1
ATOM 481 N N . PRO A 1 66 ? 10.512 0.270 -4.634 1.00 98.00 66 PRO A N 1
ATOM 482 C CA . PRO A 1 66 ? 10.264 1.626 -5.107 1.00 98.00 66 PRO A CA 1
ATOM 483 C C . PRO A 1 66 ? 10.214 1.698 -6.634 1.00 98.00 66 PRO A C 1
ATOM 485 O O . PRO A 1 66 ? 10.687 0.812 -7.351 1.00 98.00 66 PRO A O 1
ATOM 488 N N . GLU A 1 67 ? 9.682 2.807 -7.145 1.00 97.19 67 GLU A N 1
ATOM 489 C CA . GLU A 1 67 ? 9.777 3.123 -8.569 1.00 97.19 67 GLU A CA 1
ATOM 490 C C . GLU A 1 67 ? 11.251 3.138 -9.012 1.00 97.19 67 GLU A C 1
ATOM 492 O O . GLU A 1 67 ? 12.140 3.585 -8.287 1.00 97.19 67 GLU A O 1
ATOM 497 N N . TYR A 1 68 ? 11.517 2.666 -10.228 1.00 90.62 68 TYR A N 1
ATOM 498 C CA . TYR A 1 68 ? 12.870 2.469 -10.757 1.00 90.62 68 TYR A CA 1
ATOM 499 C C . TYR A 1 68 ? 13.712 1.363 -10.107 1.00 90.62 68 TYR A C 1
ATOM 501 O O . TYR A 1 68 ? 14.926 1.311 -10.333 1.00 90.62 68 TYR A O 1
ATOM 509 N N . ALA A 1 69 ? 13.071 0.423 -9.402 1.00 93.62 69 ALA A N 1
ATOM 510 C CA . ALA A 1 69 ? 13.739 -0.767 -8.883 1.00 93.62 69 ALA A CA 1
ATOM 511 C C . ALA A 1 69 ? 14.427 -1.588 -9.981 1.00 93.62 69 ALA A C 1
ATOM 51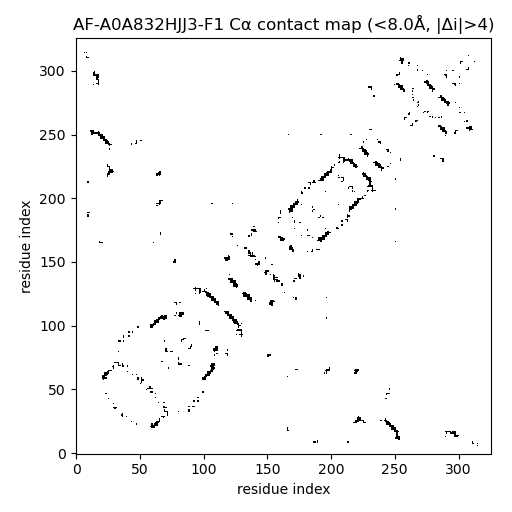3 O O . ALA A 1 69 ? 15.569 -1.984 -9.792 1.00 93.62 69 ALA A O 1
ATOM 514 N N . ILE A 1 70 ? 13.781 -1.808 -11.136 1.00 93.12 70 ILE A N 1
ATOM 515 C CA . ILE A 1 70 ? 14.362 -2.593 -12.248 1.00 93.12 70 ILE A CA 1
ATOM 516 C C . ILE A 1 70 ? 14.805 -1.714 -13.421 1.00 93.12 70 ILE A C 1
ATOM 518 O O . ILE A 1 70 ? 15.856 -1.942 -14.022 1.00 93.12 70 ILE A O 1
ATOM 522 N N . GLN A 1 71 ? 14.025 -0.682 -13.738 1.00 84.06 71 GLN A N 1
ATOM 523 C CA . GLN A 1 71 ? 14.277 0.198 -14.881 1.00 84.06 71 GLN A CA 1
ATOM 524 C C . GLN A 1 71 ? 15.483 1.122 -14.674 1.00 84.06 71 GLN A C 1
ATOM 526 O O . GLN A 1 71 ? 15.687 1.708 -13.609 1.00 84.06 71 GLN A O 1
ATOM 531 N N . GLN A 1 72 ? 16.256 1.307 -15.742 1.00 79.12 72 GLN A N 1
ATOM 532 C CA . GLN A 1 72 ? 17.277 2.350 -15.816 1.00 79.12 72 GLN A CA 1
ATOM 533 C C . GLN A 1 72 ? 16.608 3.694 -16.106 1.00 79.12 72 GLN A C 1
ATOM 535 O O . GLN A 1 72 ? 15.730 3.759 -16.965 1.00 79.12 72 GLN A O 1
ATOM 540 N N . ARG A 1 73 ? 17.017 4.762 -15.413 1.00 72.31 73 ARG A N 1
ATOM 541 C CA . ARG A 1 73 ? 16.500 6.124 -15.648 1.00 72.31 73 ARG A CA 1
ATOM 542 C C . ARG A 1 73 ? 17.083 6.746 -16.916 1.00 72.31 73 ARG A C 1
ATOM 544 O O . ARG A 1 73 ? 16.338 7.283 -17.726 1.00 72.31 73 ARG A O 1
ATOM 551 N N . ASP A 1 74 ? 18.386 6.573 -17.102 1.00 71.06 74 ASP A N 1
ATOM 552 C CA . ASP A 1 74 ? 19.168 7.147 -18.196 1.00 71.06 74 ASP A CA 1
ATOM 553 C C . ASP A 1 74 ? 19.709 6.038 -19.113 1.00 71.06 74 ASP A C 1
ATOM 555 O O . ASP A 1 74 ? 19.603 4.855 -18.788 1.00 71.06 74 ASP A O 1
ATOM 559 N N . GLY A 1 75 ? 20.302 6.407 -20.254 1.00 67.12 75 GLY A N 1
ATOM 560 C CA . GLY A 1 75 ? 20.969 5.447 -21.150 1.00 67.12 75 GLY A CA 1
ATOM 561 C C . GLY A 1 75 ? 20.270 5.189 -22.488 1.00 67.12 75 GLY A C 1
ATOM 562 O O . GLY A 1 75 ? 20.423 4.113 -23.055 1.00 67.12 75 GLY A O 1
ATOM 563 N N . GLY A 1 76 ? 19.514 6.163 -23.005 1.00 79.38 76 GLY A N 1
ATOM 564 C CA . GLY A 1 76 ? 18.952 6.123 -24.360 1.00 79.38 76 GLY A CA 1
ATOM 565 C C . GLY A 1 76 ? 17.431 5.923 -24.418 1.00 79.38 76 GLY A C 1
ATOM 566 O O . GLY A 1 76 ? 16.739 6.098 -23.404 1.00 79.38 76 GLY A O 1
ATOM 567 N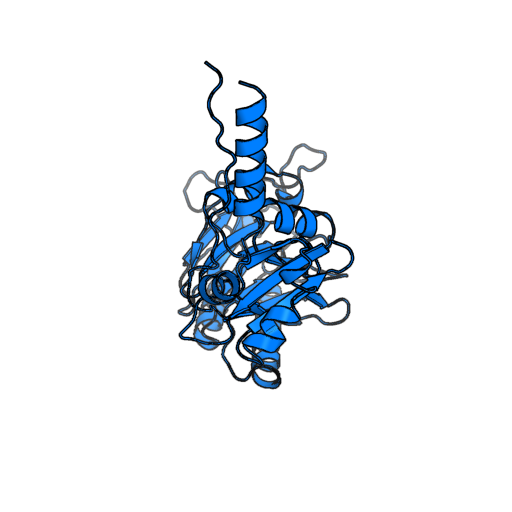 N . PRO A 1 77 ? 16.890 5.590 -25.607 1.00 82.94 77 PRO A N 1
ATOM 568 C CA . PRO A 1 77 ? 15.452 5.459 -25.832 1.00 82.94 77 PRO A CA 1
ATOM 569 C C . PRO A 1 77 ? 14.808 4.460 -24.871 1.00 82.94 77 PRO A C 1
ATOM 571 O O . PRO A 1 77 ? 15.389 3.417 -24.571 1.00 82.94 77 PRO A O 1
ATOM 574 N N . VAL A 1 78 ? 13.587 4.749 -24.414 1.00 84.31 78 VAL A N 1
ATOM 575 C CA . VAL A 1 78 ? 12.885 3.906 -23.431 1.00 84.31 78 VAL A CA 1
ATOM 576 C C . VAL A 1 78 ? 12.774 2.452 -23.893 1.00 84.31 78 VAL A C 1
ATOM 578 O O . VAL A 1 78 ? 13.009 1.548 -23.097 1.00 84.31 78 VAL A O 1
ATOM 581 N N . GLY A 1 79 ? 12.494 2.213 -25.179 1.00 82.94 79 GLY A N 1
ATOM 582 C CA . GLY A 1 79 ? 12.366 0.858 -25.723 1.00 82.94 79 GLY A CA 1
ATOM 583 C C . GLY A 1 79 ? 13.608 -0.019 -25.520 1.00 82.94 79 GLY A C 1
ATOM 584 O O . GLY A 1 79 ? 13.468 -1.219 -25.324 1.00 82.94 79 GLY A O 1
ATOM 585 N N . ALA A 1 80 ? 14.810 0.568 -25.485 1.00 84.06 80 ALA A N 1
ATOM 586 C CA . ALA A 1 80 ? 16.054 -0.167 -25.232 1.00 84.06 80 ALA A CA 1
ATOM 587 C C . ALA A 1 80 ? 16.282 -0.483 -23.742 1.00 84.06 80 ALA A C 1
ATOM 589 O O . ALA A 1 80 ? 17.084 -1.350 -23.405 1.00 84.06 80 ALA A O 1
ATOM 590 N N . ARG A 1 81 ? 15.595 0.234 -22.846 1.00 86.31 81 ARG A N 1
ATOM 591 C CA . ARG A 1 81 ? 15.680 0.073 -21.385 1.00 86.31 81 ARG A CA 1
ATOM 592 C C . ARG A 1 81 ? 14.525 -0.748 -20.813 1.00 86.31 81 ARG A C 1
ATOM 594 O O . ARG A 1 81 ? 14.554 -1.084 -19.630 1.00 86.31 81 ARG A O 1
ATOM 601 N N . ALA A 1 82 ? 13.508 -1.018 -21.625 1.00 91.25 82 ALA A N 1
ATOM 602 C CA . ALA A 1 82 ? 12.322 -1.745 -21.227 1.00 91.25 82 ALA A CA 1
ATOM 603 C C . ALA A 1 82 ? 12.614 -3.246 -21.088 1.00 91.25 82 ALA A C 1
ATOM 605 O O . ALA A 1 82 ? 13.316 -3.835 -21.910 1.00 91.25 82 ALA A O 1
ATOM 606 N N . VAL A 1 83 ? 12.058 -3.870 -20.053 1.00 93.44 83 VAL A N 1
ATOM 607 C CA . VAL A 1 83 ? 12.175 -5.308 -19.793 1.00 93.44 83 VAL A CA 1
ATOM 608 C C . VAL A 1 83 ? 10.886 -6.023 -20.184 1.00 93.44 83 VAL A C 1
ATOM 610 O O . VAL A 1 83 ? 9.789 -5.472 -20.089 1.00 93.44 83 VAL A O 1
ATOM 613 N N . ALA A 1 84 ? 10.998 -7.269 -20.634 1.00 93.81 84 ALA A N 1
ATOM 614 C CA . ALA A 1 84 ? 9.837 -8.098 -20.938 1.00 93.81 84 ALA A CA 1
ATOM 615 C C . ALA A 1 84 ? 9.322 -8.807 -19.676 1.00 93.81 84 ALA A C 1
ATOM 617 O O . ALA A 1 84 ? 10.106 -9.158 -18.795 1.00 93.81 84 ALA A O 1
ATOM 618 N N . LEU A 1 85 ? 8.019 -9.111 -19.623 1.00 93.50 85 LEU A N 1
ATOM 619 C CA . LEU A 1 85 ? 7.434 -9.885 -18.516 1.00 93.50 85 LEU A CA 1
ATOM 620 C C . LEU A 1 85 ? 8.081 -11.273 -18.351 1.00 93.50 85 LEU A C 1
ATOM 622 O O . LEU A 1 85 ? 8.266 -11.731 -17.230 1.00 93.50 85 LEU A O 1
ATOM 626 N N . GLY A 1 86 ? 8.458 -11.913 -19.462 1.00 90.94 86 GLY A N 1
ATOM 627 C CA . GLY A 1 86 ? 9.224 -13.167 -19.487 1.00 90.94 86 GLY A CA 1
ATOM 628 C C . GLY A 1 86 ? 10.740 -12.971 -19.594 1.00 90.94 86 GLY A C 1
ATOM 629 O O . GLY A 1 86 ? 11.454 -13.902 -19.955 1.00 90.94 86 GLY A O 1
ATOM 630 N N . GLY A 1 87 ? 11.234 -11.751 -19.365 1.00 94.62 87 GLY A N 1
ATOM 631 C CA . GLY A 1 87 ? 12.656 -11.425 -19.433 1.00 94.62 87 GLY A CA 1
ATOM 632 C C . GLY A 1 87 ? 13.456 -12.002 -18.258 1.00 94.62 87 GLY A C 1
ATOM 633 O O . GLY A 1 87 ? 12.877 -12.424 -17.248 1.00 94.62 87 GLY A O 1
ATOM 634 N N . PRO A 1 88 ? 14.796 -12.017 -18.356 1.00 96.38 88 PRO A N 1
ATOM 635 C CA . PRO A 1 88 ? 15.660 -12.591 -17.326 1.00 96.38 88 PRO A CA 1
ATOM 636 C C . PRO A 1 88 ? 15.557 -11.859 -15.979 1.00 96.38 88 PRO A C 1
ATOM 638 O O . PRO A 1 88 ? 15.715 -12.489 -14.933 1.00 96.38 88 PRO A O 1
ATOM 641 N N . GLU A 1 89 ? 15.266 -10.557 -15.975 1.00 96.25 89 GLU A N 1
ATOM 642 C CA . GLU A 1 89 ? 15.077 -9.764 -14.758 1.00 96.25 89 GLU A CA 1
ATOM 643 C C . GLU A 1 89 ? 13.847 -10.231 -13.973 1.00 96.25 89 GLU A C 1
ATOM 645 O O . GLU A 1 89 ? 13.963 -10.629 -12.811 1.00 96.25 89 GLU A O 1
ATOM 650 N N . LEU A 1 90 ? 12.669 -10.252 -14.611 1.00 97.06 90 LEU A N 1
ATOM 651 C CA . LEU A 1 90 ? 11.449 -10.682 -13.928 1.00 97.06 90 LEU A CA 1
ATOM 652 C C . LEU A 1 90 ? 11.456 -12.176 -13.624 1.00 97.06 90 LEU A C 1
ATOM 654 O O . LEU A 1 90 ? 10.991 -12.557 -12.559 1.00 97.06 90 LEU A O 1
ATOM 658 N N . THR A 1 91 ? 12.060 -13.015 -14.468 1.00 98.25 91 THR A N 1
ATOM 659 C CA . THR A 1 91 ? 12.177 -14.460 -14.201 1.00 98.25 91 THR A CA 1
ATOM 660 C C . THR A 1 91 ? 12.907 -14.743 -12.881 1.00 98.25 91 THR A C 1
ATOM 662 O O . THR A 1 91 ? 12.503 -15.618 -12.112 1.00 98.25 91 THR A O 1
ATOM 665 N N . GLN A 1 92 ? 13.959 -13.980 -12.566 1.00 98.44 92 GLN A N 1
ATOM 666 C CA . GLN A 1 92 ? 14.661 -14.113 -11.286 1.00 98.44 92 GLN A CA 1
ATOM 667 C C . GLN A 1 92 ? 13.792 -13.673 -10.099 1.00 98.44 92 GLN A C 1
ATOM 669 O O . GLN A 1 92 ? 13.809 -14.316 -9.049 1.00 98.44 92 GLN A O 1
ATOM 674 N N . LEU A 1 93 ? 12.999 -12.613 -10.262 1.00 98.56 93 LEU A N 1
ATOM 675 C CA . LEU A 1 93 ? 12.087 -12.122 -9.223 1.00 98.56 93 LEU A CA 1
ATOM 676 C C . LEU A 1 93 ? 10.886 -13.052 -9.021 1.00 98.56 93 LEU A C 1
ATOM 678 O O . LEU A 1 93 ? 10.488 -13.281 -7.885 1.00 98.56 93 LEU A O 1
ATOM 682 N N . MET A 1 94 ? 10.373 -13.674 -10.083 1.00 98.75 94 MET A N 1
ATOM 683 C CA . MET A 1 94 ? 9.376 -14.749 -10.017 1.00 98.75 94 MET A CA 1
ATOM 684 C C . MET A 1 94 ? 9.907 -15.934 -9.205 1.00 98.75 94 MET A C 1
ATOM 686 O O . MET A 1 94 ? 9.225 -16.452 -8.319 1.00 98.75 94 MET A O 1
ATOM 690 N N . ALA A 1 95 ? 11.162 -16.332 -9.443 1.00 98.75 95 ALA A N 1
ATOM 691 C CA . ALA A 1 95 ? 11.808 -17.372 -8.651 1.00 98.75 95 ALA A CA 1
ATOM 692 C C . ALA A 1 95 ? 11.961 -16.966 -7.173 1.00 98.75 95 ALA A C 1
ATOM 694 O O . ALA A 1 95 ? 11.796 -17.817 -6.297 1.00 98.75 95 ALA A O 1
ATOM 695 N N . ALA A 1 96 ? 12.233 -15.689 -6.884 1.00 98.62 96 ALA A N 1
ATOM 696 C CA . ALA A 1 96 ? 12.295 -15.172 -5.518 1.00 98.62 96 ALA A CA 1
ATOM 697 C C . ALA A 1 96 ? 10.920 -15.163 -4.831 1.00 98.62 96 ALA A C 1
ATOM 699 O O . ALA A 1 96 ? 10.818 -15.664 -3.712 1.00 98.62 96 ALA A O 1
ATOM 700 N N . ALA A 1 97 ? 9.870 -14.686 -5.506 1.00 98.69 97 ALA A N 1
ATOM 701 C CA . ALA A 1 97 ? 8.493 -14.722 -5.007 1.00 98.69 97 ALA A CA 1
ATOM 702 C C . ALA A 1 97 ? 8.101 -16.150 -4.602 1.00 98.69 97 ALA A C 1
ATOM 704 O O . ALA A 1 97 ? 7.687 -16.388 -3.468 1.00 98.69 97 ALA A O 1
ATOM 705 N N . ARG A 1 98 ? 8.386 -17.129 -5.474 1.00 98.69 98 ARG A N 1
ATOM 706 C CA . ARG A 1 98 ? 8.178 -18.557 -5.196 1.00 98.69 98 ARG A CA 1
ATOM 707 C C . ARG A 1 98 ? 9.021 -19.082 -4.038 1.00 98.69 98 ARG A C 1
ATOM 709 O O . ARG A 1 98 ? 8.531 -19.848 -3.213 1.00 98.69 98 ARG A O 1
ATOM 716 N N . ARG A 1 99 ? 10.302 -18.706 -3.978 1.00 98.19 99 ARG A N 1
ATOM 717 C CA . ARG A 1 99 ? 11.235 -19.154 -2.931 1.00 98.19 99 ARG A CA 1
ATOM 718 C C . ARG A 1 99 ? 10.783 -18.698 -1.547 1.00 98.19 99 ARG A C 1
ATOM 720 O O . ARG A 1 99 ? 10.802 -19.496 -0.612 1.00 98.19 99 ARG A O 1
ATOM 727 N N . TYR A 1 100 ? 10.408 -17.429 -1.416 1.00 98.00 100 TYR A N 1
ATOM 728 C CA . TYR A 1 100 ? 9.999 -16.847 -0.139 1.00 98.00 100 TYR A CA 1
ATOM 729 C C . TYR A 1 100 ? 8.503 -17.058 0.150 1.00 98.00 100 TYR A C 1
ATOM 731 O O . TYR A 1 100 ? 8.088 -17.026 1.308 1.00 98.00 100 TYR A O 1
ATOM 739 N N . GLY A 1 101 ? 7.708 -17.398 -0.869 1.00 97.94 101 GLY A N 1
ATOM 740 C CA . GLY A 1 101 ? 6.276 -17.663 -0.753 1.00 97.94 101 GLY A CA 1
ATOM 741 C C . GLY A 1 101 ? 5.475 -16.404 -0.424 1.00 97.94 101 GLY A C 1
ATOM 742 O O . GLY A 1 101 ? 4.527 -16.478 0.358 1.00 97.94 101 GLY A O 1
ATOM 743 N N . CYS A 1 102 ? 5.876 -15.260 -0.977 1.00 98.50 102 CYS A N 1
ATOM 744 C CA . CYS A 1 102 ? 5.252 -13.955 -0.764 1.00 98.50 102 CYS A CA 1
ATOM 745 C C . CYS A 1 102 ? 4.917 -13.286 -2.099 1.00 98.50 102 CYS A C 1
ATOM 747 O O . CYS A 1 102 ? 5.504 -13.612 -3.131 1.00 98.50 102 CYS A O 1
ATOM 749 N N . TYR A 1 103 ? 3.981 -12.339 -2.065 1.00 98.88 103 TYR A N 1
ATOM 750 C CA . TYR A 1 103 ? 3.726 -11.464 -3.200 1.00 98.88 103 TYR A CA 1
ATOM 751 C C . TYR A 1 103 ? 4.850 -10.433 -3.338 1.00 98.88 103 TYR A C 1
ATOM 753 O O . TYR A 1 103 ? 5.377 -9.946 -2.335 1.00 98.88 103 TYR A O 1
ATOM 761 N N . LEU A 1 104 ? 5.183 -10.052 -4.572 1.00 98.88 104 LEU A N 1
ATOM 762 C CA . LEU A 1 104 ? 6.128 -8.968 -4.857 1.00 98.88 104 LEU A CA 1
ATOM 763 C C . LEU A 1 104 ? 5.464 -7.915 -5.741 1.00 98.88 104 LEU A C 1
ATOM 765 O O . LEU A 1 104 ? 4.908 -8.256 -6.782 1.00 98.88 104 LEU A O 1
ATOM 769 N N . ILE A 1 105 ? 5.581 -6.641 -5.370 1.00 98.88 105 ILE A N 1
ATOM 770 C CA . ILE A 1 105 ? 5.287 -5.519 -6.267 1.00 98.88 105 ILE A CA 1
ATOM 771 C C . ILE A 1 105 ? 6.608 -5.020 -6.837 1.00 98.88 105 ILE A C 1
ATOM 773 O O . ILE A 1 105 ? 7.461 -4.512 -6.104 1.00 98.88 105 ILE A O 1
ATOM 777 N N . VAL A 1 106 ? 6.771 -5.182 -8.149 1.00 98.50 106 VAL A N 1
ATOM 778 C CA . VAL A 1 106 ? 8.018 -4.918 -8.872 1.00 98.50 106 VAL A CA 1
ATOM 779 C C . VAL A 1 106 ? 7.816 -3.796 -9.894 1.00 98.50 106 VAL A C 1
ATOM 781 O O . VAL A 1 106 ? 7.302 -4.050 -10.986 1.00 98.50 106 VAL A O 1
ATOM 784 N N . PRO A 1 107 ? 8.245 -2.560 -9.587 1.00 97.19 107 PRO A N 1
ATOM 785 C CA . PRO A 1 107 ? 8.241 -1.468 -10.553 1.00 97.19 107 PRO A CA 1
ATOM 786 C C . PRO A 1 107 ? 9.307 -1.639 -11.640 1.00 97.19 107 PRO A C 1
ATOM 788 O O . PRO A 1 107 ? 10.505 -1.784 -11.357 1.00 97.19 107 PRO A O 1
ATOM 791 N N . ALA A 1 108 ? 8.877 -1.584 -12.895 1.00 95.06 108 ALA A N 1
ATOM 792 C CA . ALA A 1 108 ? 9.702 -1.775 -14.075 1.00 95.06 108 ALA A CA 1
ATOM 793 C C . ALA A 1 108 ? 9.162 -0.988 -15.278 1.00 95.06 108 ALA A C 1
ATOM 795 O O . ALA A 1 108 ? 7.964 -0.763 -15.417 1.00 95.06 108 ALA A O 1
ATOM 796 N N . MET A 1 109 ? 10.065 -0.646 -16.193 1.00 93.94 109 MET A N 1
ATOM 797 C CA . MET A 1 109 ? 9.710 -0.167 -17.522 1.00 93.94 109 MET A CA 1
ATOM 798 C C . MET A 1 109 ? 9.399 -1.402 -18.354 1.00 93.94 109 MET A C 1
ATOM 800 O O . MET A 1 109 ? 10.322 -2.158 -18.660 1.00 93.94 109 MET A O 1
ATOM 804 N N . LEU A 1 110 ? 8.139 -1.648 -18.688 1.00 94.19 110 LEU A N 1
ATOM 805 C CA . LEU A 1 110 ? 7.759 -2.830 -19.450 1.00 94.19 110 LEU A CA 1
ATOM 806 C C . LEU A 1 110 ? 7.817 -2.567 -20.946 1.00 94.19 110 LEU A C 1
ATOM 808 O O . LEU A 1 110 ? 7.393 -1.522 -21.438 1.00 94.19 110 LEU A O 1
ATOM 812 N N . ALA A 1 111 ? 8.344 -3.549 -21.671 1.00 92.06 111 ALA A N 1
ATOM 813 C CA . ALA A 1 111 ? 8.301 -3.562 -23.121 1.00 92.06 111 ALA A CA 1
ATOM 814 C C . ALA A 1 111 ? 6.839 -3.600 -23.615 1.00 92.06 111 ALA A C 1
ATOM 816 O O . ALA A 1 111 ? 5.960 -4.084 -22.892 1.00 92.06 111 ALA A O 1
ATOM 817 N N . PRO A 1 112 ? 6.575 -3.130 -24.848 1.00 87.50 112 PRO A N 1
ATOM 818 C CA . PRO A 1 112 ? 5.257 -3.202 -25.466 1.00 87.50 112 PRO A CA 1
ATOM 819 C C . PRO A 1 112 ? 4.602 -4.579 -25.314 1.00 87.50 112 PRO A C 1
ATOM 821 O O . PRO A 1 112 ? 5.191 -5.599 -25.669 1.00 87.50 112 PRO A O 1
ATOM 824 N N . ARG A 1 113 ? 3.360 -4.611 -24.819 1.00 84.50 113 ARG A N 1
ATOM 825 C CA . ARG A 1 113 ? 2.560 -5.845 -24.680 1.00 84.50 113 ARG A CA 1
ATOM 826 C C . ARG A 1 113 ? 1.646 -6.096 -25.891 1.00 84.50 113 ARG A C 1
ATOM 828 O O . ARG A 1 113 ? 0.673 -6.833 -25.797 1.00 84.50 113 ARG A O 1
ATOM 835 N N . GLY A 1 114 ? 1.975 -5.498 -27.037 1.00 73.38 114 GLY A N 1
ATOM 836 C CA . GLY A 1 114 ? 1.267 -5.616 -28.312 1.00 73.38 114 GLY A CA 1
ATOM 837 C C . GLY A 1 114 ? 2.017 -4.883 -29.429 1.00 73.38 114 GLY A C 1
ATOM 838 O O . GLY A 1 114 ? 2.988 -4.175 -29.168 1.00 73.38 114 GLY A O 1
ATOM 839 N N . SER A 1 115 ? 1.578 -5.039 -30.681 1.00 59.47 115 SER A N 1
ATOM 840 C CA . SER A 1 115 ? 2.310 -4.533 -31.856 1.00 59.47 115 SER A CA 1
ATOM 841 C C . SER A 1 115 ? 2.346 -3.003 -31.988 1.00 59.47 115 SER A C 1
ATOM 843 O O . SER A 1 115 ? 3.189 -2.494 -32.719 1.00 59.47 115 SER A O 1
ATOM 845 N N . ASN A 1 116 ? 1.464 -2.275 -31.288 1.00 58.88 116 ASN A N 1
ATOM 846 C CA . ASN A 1 116 ? 1.264 -0.825 -31.449 1.00 58.88 116 ASN A CA 1
ATOM 847 C C . ASN A 1 116 ? 1.377 -0.015 -30.139 1.00 58.88 116 ASN A C 1
ATOM 849 O O . ASN A 1 116 ? 0.949 1.136 -30.106 1.00 58.88 116 ASN A O 1
ATOM 853 N N . SER A 1 117 ? 1.905 -0.582 -29.050 1.00 69.44 117 SER A N 1
ATOM 854 C CA . SER A 1 117 ? 2.098 0.167 -27.796 1.00 69.44 117 SER A CA 1
ATOM 855 C C . SER A 1 117 ? 3.553 0.612 -27.646 1.00 69.44 117 SER A C 1
ATOM 857 O O . SER A 1 117 ? 4.458 -0.112 -28.057 1.00 69.44 117 SER A O 1
ATOM 859 N N . ALA A 1 118 ? 3.806 1.768 -27.029 1.00 83.25 118 ALA A N 1
ATOM 860 C CA . ALA A 1 118 ? 5.143 2.065 -26.523 1.00 83.25 118 ALA A CA 1
ATOM 861 C C . ALA A 1 118 ? 5.395 1.275 -25.224 1.00 83.25 118 ALA A C 1
ATOM 863 O O . ALA A 1 118 ? 4.557 0.488 -24.774 1.00 83.25 118 ALA A O 1
ATOM 864 N N . ALA A 1 119 ? 6.575 1.459 -24.639 1.00 92.19 119 ALA A N 1
ATOM 865 C CA . ALA A 1 119 ? 6.858 0.958 -23.301 1.00 92.19 119 ALA A CA 1
ATOM 866 C C . ALA A 1 119 ? 6.006 1.688 -22.246 1.00 92.19 119 ALA A C 1
ATOM 868 O O . ALA A 1 119 ? 5.550 2.810 -22.479 1.00 92.19 119 ALA A O 1
ATOM 869 N N . THR A 1 120 ? 5.820 1.067 -21.085 1.00 94.56 120 THR A N 1
ATOM 870 C CA . THR A 1 120 ? 5.016 1.600 -19.974 1.00 94.56 120 THR A CA 1
ATOM 871 C C . THR A 1 120 ? 5.830 1.610 -18.680 1.00 94.56 120 THR A C 1
ATOM 873 O O . THR A 1 120 ? 6.600 0.684 -18.429 1.00 94.56 120 THR A O 1
ATOM 876 N N . ASN A 1 121 ? 5.667 2.635 -17.839 1.00 95.75 121 ASN A N 1
ATOM 877 C CA . ASN A 1 121 ? 6.147 2.592 -16.455 1.00 95.75 121 ASN A CA 1
ATOM 878 C C . ASN A 1 121 ? 5.103 1.836 -15.632 1.00 95.75 121 ASN A C 1
ATOM 880 O O . ASN A 1 121 ? 3.986 2.321 -15.457 1.00 95.75 121 ASN A O 1
ATOM 884 N N . SER A 1 122 ? 5.447 0.632 -15.192 1.00 97.19 122 SER A N 1
ATOM 885 C CA . SER A 1 122 ? 4.483 -0.313 -14.640 1.00 97.19 122 SER A CA 1
ATOM 886 C C . SER A 1 122 ? 4.958 -0.900 -13.320 1.00 97.19 122 SER A C 1
ATOM 888 O O . SER A 1 122 ? 6.150 -0.961 -13.032 1.00 97.19 122 SER A O 1
ATOM 890 N N . ALA A 1 123 ? 4.022 -1.414 -12.537 1.00 98.31 123 ALA A N 1
ATOM 891 C CA . ALA A 1 123 ? 4.280 -2.257 -11.385 1.00 98.31 123 ALA A CA 1
ATOM 892 C C . ALA A 1 123 ? 3.685 -3.641 -11.645 1.00 98.31 123 ALA A C 1
ATOM 894 O O . ALA A 1 123 ? 2.479 -3.788 -11.848 1.00 98.31 123 ALA A O 1
ATOM 895 N N . VAL A 1 124 ? 4.544 -4.657 -11.656 1.00 98.50 124 VAL A N 1
ATOM 896 C CA . VAL A 1 124 ? 4.140 -6.053 -11.831 1.00 98.50 124 VAL A CA 1
ATOM 897 C C . VAL A 1 124 ? 3.901 -6.664 -10.462 1.00 98.50 124 VAL A C 1
ATOM 899 O O . VAL A 1 124 ? 4.798 -6.665 -9.619 1.00 98.50 124 VAL A O 1
ATOM 902 N N . LEU A 1 125 ? 2.700 -7.194 -10.255 1.00 98.81 125 LEU A N 1
ATOM 903 C CA . LEU A 1 125 ? 2.362 -7.984 -9.085 1.00 98.81 125 LEU A CA 1
ATOM 904 C C . LEU A 1 125 ? 2.664 -9.455 -9.372 1.00 98.81 125 LEU A C 1
ATOM 906 O O . LEU A 1 125 ? 2.032 -10.072 -10.233 1.00 98.81 125 LEU A O 1
ATOM 910 N N . LEU A 1 126 ? 3.616 -10.013 -8.634 1.00 98.88 126 LEU A N 1
ATOM 911 C CA . LEU A 1 126 ? 3.932 -11.437 -8.649 1.00 98.88 126 LEU A CA 1
ATOM 912 C C . LEU A 1 126 ? 3.254 -12.121 -7.461 1.00 98.88 126 LEU A C 1
ATOM 914 O O . LEU A 1 126 ? 3.323 -11.599 -6.349 1.00 98.88 126 LEU A O 1
ATOM 918 N N . ASP A 1 127 ? 2.610 -13.266 -7.689 1.00 98.75 127 ASP A N 1
ATOM 919 C CA . ASP A 1 127 ? 2.012 -14.078 -6.626 1.00 98.75 127 ASP A CA 1
ATOM 920 C C . ASP A 1 127 ? 3.044 -14.939 -5.879 1.00 98.75 127 ASP A C 1
ATOM 922 O O . ASP A 1 127 ? 4.220 -15.020 -6.244 1.00 98.75 127 ASP A O 1
ATOM 926 N N . ARG A 1 128 ? 2.581 -15.648 -4.843 1.00 98.31 128 ARG A N 1
ATOM 927 C CA . ARG A 1 128 ? 3.414 -16.553 -4.033 1.00 98.31 128 ARG A CA 1
ATOM 928 C C . ARG A 1 128 ? 4.026 -17.717 -4.812 1.00 98.31 128 ARG A C 1
ATOM 930 O O . ARG A 1 128 ? 4.946 -18.351 -4.305 1.00 98.31 128 ARG A O 1
ATOM 937 N N . MET A 1 129 ? 3.505 -18.052 -5.990 1.00 98.50 129 MET A N 1
ATOM 938 C CA . MET A 1 129 ? 4.032 -19.098 -6.869 1.00 98.50 129 MET A CA 1
ATOM 939 C C . MET A 1 129 ? 5.003 -18.539 -7.919 1.00 98.50 129 MET A C 1
ATOM 941 O O . MET A 1 129 ? 5.652 -19.319 -8.621 1.00 98.50 129 MET A O 1
ATOM 945 N N . GLY A 1 130 ? 5.146 -17.214 -7.992 1.00 98.25 130 GLY A N 1
ATOM 946 C CA . GLY A 1 130 ? 5.944 -16.514 -8.988 1.00 98.25 130 GLY A CA 1
ATOM 947 C C . GLY A 1 130 ? 5.209 -16.257 -10.303 1.00 98.25 130 GLY A C 1
ATOM 948 O O . GLY A 1 130 ? 5.867 -15.924 -11.282 1.00 98.25 130 GLY A O 1
ATOM 949 N N . ASN A 1 131 ? 3.884 -16.402 -10.368 1.00 98.38 131 ASN A N 1
ATOM 950 C CA . ASN A 1 131 ? 3.117 -16.020 -11.555 1.00 98.38 131 ASN A CA 1
ATOM 951 C C . ASN A 1 131 ? 2.817 -14.518 -11.543 1.00 98.38 131 ASN A C 1
ATOM 953 O O . ASN A 1 131 ? 2.750 -13.893 -10.485 1.00 98.38 131 ASN A O 1
ATOM 957 N N . VAL A 1 132 ? 2.570 -13.940 -12.719 1.00 98.38 132 VAL A N 1
ATOM 958 C CA . VAL A 1 132 ? 2.047 -12.571 -12.824 1.00 98.38 132 VAL A CA 1
ATOM 959 C C . VAL A 1 132 ? 0.571 -12.578 -12.430 1.00 98.38 132 VAL A C 1
ATOM 961 O O . VAL A 1 132 ? -0.269 -13.039 -13.198 1.00 98.38 132 VAL A O 1
ATOM 964 N N . ALA A 1 133 ? 0.258 -12.054 -11.246 1.00 98.25 133 ALA A N 1
ATOM 965 C CA . ALA A 1 133 ? -1.117 -11.868 -10.780 1.00 98.25 133 ALA A CA 1
ATOM 966 C C . ALA A 1 133 ? -1.761 -10.601 -11.355 1.00 98.25 133 ALA A C 1
ATOM 968 O O . ALA A 1 133 ? -2.983 -10.494 -11.422 1.00 98.25 133 ALA A O 1
ATOM 969 N N . GLY A 1 134 ? -0.946 -9.635 -11.780 1.00 98.00 134 GLY A N 1
ATOM 970 C CA . GLY A 1 134 ? -1.442 -8.408 -12.377 1.00 98.00 134 GLY A CA 1
ATOM 971 C C . GLY A 1 134 ? -0.338 -7.437 -12.764 1.00 98.00 134 GLY A C 1
ATOM 972 O O . GLY A 1 134 ? 0.823 -7.591 -12.380 1.00 98.00 134 GLY A O 1
ATOM 973 N N . VAL A 1 135 ? -0.713 -6.427 -13.542 1.00 98.12 135 VAL A N 1
ATOM 974 C CA . VAL A 1 135 ? 0.159 -5.313 -13.914 1.00 98.12 135 VAL A CA 1
ATOM 975 C C . VAL A 1 135 ? -0.638 -4.027 -13.771 1.00 98.12 135 VAL A C 1
ATOM 977 O O . VAL A 1 135 ? -1.741 -3.928 -14.300 1.00 98.12 135 VAL A O 1
ATOM 980 N N . TYR A 1 136 ? -0.073 -3.058 -13.062 1.00 98.44 136 TYR A N 1
ATOM 981 C CA . TYR A 1 136 ? -0.552 -1.683 -13.044 1.00 98.44 136 TYR A CA 1
ATOM 982 C C . TYR A 1 136 ? 0.359 -0.828 -13.923 1.00 98.44 136 TYR A C 1
ATOM 984 O O . TYR A 1 136 ? 1.573 -0.873 -13.744 1.00 98.44 136 TYR A O 1
ATOM 992 N N . ASP A 1 137 ? -0.207 -0.058 -14.848 1.00 97.69 137 ASP A N 1
ATOM 993 C CA . ASP A 1 137 ? 0.529 0.923 -15.645 1.00 97.69 137 ASP A CA 1
ATOM 994 C C . ASP A 1 137 ? 0.250 2.318 -15.105 1.00 97.69 137 ASP A C 1
ATOM 996 O O . ASP A 1 137 ? -0.910 2.703 -14.966 1.00 97.69 137 ASP A O 1
ATOM 1000 N N . LYS A 1 138 ? 1.313 3.075 -14.831 1.00 97.75 138 LYS A N 1
ATOM 1001 C CA . LYS A 1 138 ? 1.241 4.439 -14.311 1.00 97.75 138 LYS A CA 1
ATOM 1002 C C . LYS A 1 138 ? 0.332 5.293 -15.189 1.00 97.75 138 LYS A C 1
ATOM 1004 O O . LYS A 1 138 ? 0.605 5.461 -16.381 1.00 97.75 138 LYS A O 1
ATOM 1009 N N . VAL A 1 139 ? -0.728 5.841 -14.604 1.00 98.12 139 VAL A N 1
ATOM 1010 C CA . VAL A 1 139 ? -1.726 6.631 -15.345 1.00 98.12 139 VAL A CA 1
ATOM 1011 C C . VAL A 1 139 ? -1.252 8.068 -15.541 1.00 98.12 139 VAL A C 1
ATOM 1013 O O . VAL A 1 139 ? -1.505 8.671 -16.585 1.00 98.12 139 VAL A O 1
ATOM 1016 N N . HIS A 1 140 ? -0.458 8.595 -14.607 1.00 97.62 140 HIS A N 1
ATOM 1017 C CA . HIS A 1 140 ? 0.099 9.940 -14.683 1.00 97.62 140 HIS A CA 1
ATOM 1018 C C . HIS A 1 140 ? 1.632 9.949 -14.769 1.00 97.62 140 HIS A C 1
ATOM 1020 O O . HIS A 1 140 ? 2.306 10.335 -13.813 1.00 97.62 140 HIS A O 1
ATOM 1026 N N . PRO A 1 141 ? 2.238 9.572 -15.910 1.00 96.19 141 PRO A N 1
ATOM 1027 C CA . PRO A 1 141 ? 3.652 9.825 -16.168 1.00 96.19 141 PRO A CA 1
ATOM 1028 C C . PRO A 1 141 ? 4.044 11.297 -16.006 1.00 96.19 141 PRO A C 1
ATOM 1030 O O . PRO A 1 141 ? 3.291 12.204 -16.365 1.00 96.19 141 PRO A O 1
ATOM 1033 N N . VAL A 1 142 ? 5.260 11.545 -15.521 1.00 94.50 142 VAL A N 1
ATOM 1034 C CA . VAL A 1 142 ? 5.807 12.904 -15.444 1.00 94.50 142 VAL A CA 1
ATOM 1035 C C . VAL A 1 142 ? 6.079 13.443 -16.851 1.00 94.50 142 VAL A C 1
ATOM 1037 O O . VAL A 1 142 ? 6.770 12.815 -17.658 1.00 94.50 142 VAL A O 1
ATOM 1040 N N . CYS A 1 143 ? 5.564 14.639 -17.127 1.00 94.19 143 CYS A N 1
ATOM 1041 C CA . CYS A 1 143 ? 5.826 15.364 -18.364 1.00 94.19 143 CYS A CA 1
ATOM 1042 C C . CYS A 1 143 ? 7.154 16.130 -18.277 1.00 94.19 143 CYS A C 1
ATOM 1044 O O . CYS A 1 143 ? 7.401 16.857 -17.312 1.00 94.19 143 CYS A O 1
ATOM 1046 N N . SER A 1 144 ? 8.006 15.961 -19.286 1.00 90.50 144 SER A N 1
ATOM 1047 C CA . SER A 1 144 ? 9.243 16.727 -19.457 1.00 90.50 144 SER A CA 1
ATOM 1048 C C . SER A 1 144 ? 8.965 18.080 -20.122 1.00 90.50 144 SER A C 1
ATOM 1050 O O . SER A 1 144 ? 7.887 18.313 -20.666 1.00 90.50 144 SER A O 1
ATOM 1052 N N . ALA A 1 145 ? 9.937 18.996 -20.085 1.00 90.69 145 ALA A N 1
ATOM 1053 C CA . ALA A 1 145 ? 9.766 20.352 -20.623 1.00 90.69 145 ALA A CA 1
ATOM 1054 C C . ALA A 1 145 ? 9.444 20.392 -22.132 1.00 90.69 145 ALA A C 1
ATOM 1056 O O . ALA A 1 145 ? 8.855 21.357 -22.609 1.00 90.69 145 ALA A O 1
ATOM 1057 N N . ASP A 1 146 ? 9.822 19.351 -22.873 1.00 89.88 146 ASP A N 1
ATOM 1058 C CA . ASP A 1 146 ? 9.552 19.168 -24.302 1.00 89.88 146 ASP A CA 1
ATOM 1059 C C . ASP A 1 146 ? 8.171 18.543 -24.592 1.00 89.88 146 ASP A C 1
ATOM 1061 O O . ASP A 1 146 ? 7.837 18.296 -25.748 1.00 89.88 146 ASP A O 1
ATOM 1065 N N . GLY A 1 147 ? 7.366 18.277 -23.558 1.00 90.69 147 GLY A N 1
ATOM 1066 C CA . GLY A 1 147 ? 6.067 17.615 -23.677 1.00 90.69 147 GLY A CA 1
ATOM 1067 C C . GLY A 1 147 ? 6.139 16.085 -23.671 1.00 90.69 147 GLY A C 1
ATOM 10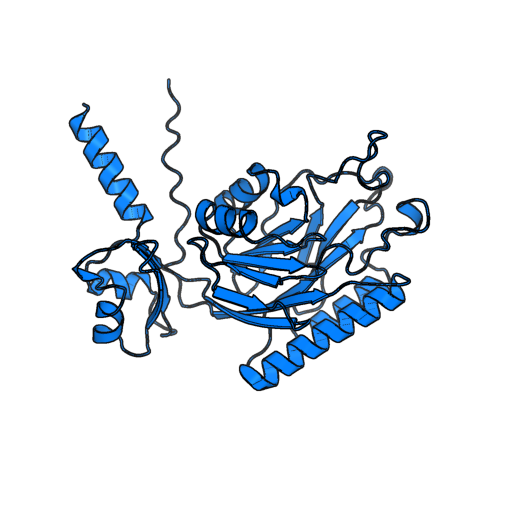68 O O . GLY A 1 147 ? 5.099 15.428 -23.742 1.00 90.69 147 GLY A O 1
ATOM 1069 N N . THR A 1 148 ? 7.335 15.494 -23.569 1.00 90.12 148 THR A N 1
ATOM 1070 C CA . THR A 1 148 ? 7.512 14.040 -23.586 1.00 90.12 148 THR A CA 1
ATOM 1071 C C . THR A 1 148 ? 7.229 13.433 -22.209 1.00 90.12 148 THR A C 1
ATOM 1073 O O . THR A 1 148 ? 7.808 13.833 -21.195 1.00 90.12 148 THR A O 1
ATOM 1076 N N . LEU A 1 149 ? 6.379 12.405 -22.166 1.00 92.06 149 LEU A N 1
ATOM 1077 C CA . LEU A 1 149 ? 6.052 11.660 -20.947 1.00 92.06 149 LEU A CA 1
ATOM 1078 C C . LEU A 1 149 ? 7.131 10.613 -20.646 1.00 92.06 149 LEU A C 1
ATOM 1080 O O . LEU A 1 149 ? 7.271 9.654 -21.398 1.00 92.06 149 LEU A O 1
ATOM 1084 N N . GLU A 1 150 ? 7.914 10.812 -19.583 1.00 90.19 150 GLU A N 1
ATOM 1085 C CA . GLU A 1 150 ? 8.978 9.903 -19.097 1.00 90.19 150 GLU A CA 1
ATOM 1086 C C . GLU A 1 150 ? 9.827 9.227 -20.200 1.00 90.19 150 GLU A C 1
ATOM 1088 O O . GLU A 1 150 ? 10.141 8.037 -20.149 1.00 90.19 150 GLU A O 1
ATOM 1093 N N . GLY A 1 151 ? 10.217 9.996 -21.222 1.00 86.38 151 GLY A N 1
ATOM 1094 C CA . GLY A 1 151 ? 11.032 9.512 -22.344 1.00 86.38 151 GLY A CA 1
ATOM 1095 C C . GLY A 1 151 ? 10.257 8.837 -23.486 1.00 86.38 151 GLY A C 1
ATOM 1096 O O . GLY A 1 151 ? 10.874 8.192 -24.333 1.00 86.38 151 GLY A O 1
ATOM 1097 N N . GLY A 1 152 ? 8.932 8.984 -23.525 1.00 88.94 152 GLY A N 1
ATOM 1098 C CA . GLY A 1 152 ? 8.059 8.510 -24.601 1.00 88.94 152 GLY A CA 1
ATOM 1099 C C . GLY A 1 152 ? 7.237 7.278 -24.232 1.00 88.94 152 GLY A C 1
ATOM 1100 O O . GLY A 1 152 ? 6.923 6.478 -25.113 1.00 88.94 152 GLY A O 1
ATOM 1101 N N . ILE A 1 153 ? 6.924 7.088 -22.946 1.00 91.50 153 ILE A N 1
ATOM 1102 C CA . ILE A 1 153 ? 6.060 5.984 -22.517 1.00 91.50 153 ILE A CA 1
ATOM 1103 C C . ILE A 1 153 ? 4.596 6.239 -22.849 1.00 91.50 153 ILE A C 1
ATOM 1105 O O . ILE A 1 153 ? 4.150 7.380 -22.976 1.00 91.50 153 ILE A O 1
ATOM 1109 N N . THR A 1 154 ? 3.832 5.155 -22.930 1.00 92.75 154 THR A N 1
ATOM 1110 C CA . THR A 1 154 ? 2.372 5.216 -22.956 1.00 92.75 154 THR A CA 1
ATOM 1111 C C . THR A 1 154 ? 1.831 5.211 -21.518 1.00 92.75 154 THR A C 1
ATOM 1113 O O . THR A 1 154 ? 2.213 4.332 -20.742 1.00 92.75 154 THR A O 1
ATOM 1116 N N . PRO A 1 155 ? 0.961 6.164 -21.140 1.00 95.31 155 PRO A N 1
ATOM 1117 C CA . PRO A 1 155 ? 0.245 6.118 -19.867 1.00 95.31 155 PRO A CA 1
ATOM 1118 C C . PRO A 1 155 ? -0.702 4.919 -19.768 1.00 95.31 155 PRO A C 1
ATOM 1120 O O . PRO A 1 155 ? -1.272 4.478 -20.769 1.00 95.31 155 PRO A O 1
ATOM 1123 N N . GLY A 1 156 ? -0.918 4.436 -18.548 1.00 96.06 156 GLY A N 1
ATOM 1124 C CA . GLY A 1 156 ? -2.042 3.562 -18.225 1.00 96.06 156 GLY A CA 1
ATOM 1125 C C . GLY A 1 156 ? -3.389 4.281 -18.339 1.00 96.06 156 GLY A C 1
ATOM 1126 O O . GLY A 1 156 ? -3.457 5.496 -18.518 1.00 96.06 156 GLY A O 1
ATOM 1127 N N . THR A 1 157 ? -4.478 3.521 -18.226 1.00 95.88 157 THR A N 1
ATOM 1128 C CA . THR A 1 157 ? -5.855 4.049 -18.340 1.00 95.88 157 THR A CA 1
ATOM 1129 C C . THR A 1 157 ? -6.802 3.546 -17.249 1.00 95.88 157 THR A C 1
ATOM 1131 O O . THR A 1 157 ? -7.973 3.916 -17.233 1.00 95.88 157 THR A O 1
ATOM 1134 N N . GLU A 1 158 ? -6.318 2.709 -16.328 1.00 96.81 158 GLU A N 1
ATOM 1135 C CA . GLU A 1 158 ? -7.155 2.023 -15.345 1.00 96.81 158 GLU A CA 1
ATOM 1136 C C . GLU A 1 158 ? -6.506 1.983 -13.959 1.00 96.81 158 GLU A C 1
ATOM 1138 O O . GLU A 1 158 ? -5.284 1.979 -13.826 1.00 96.81 158 GLU A O 1
ATOM 1143 N N . TYR A 1 159 ? -7.350 1.849 -12.930 1.00 97.88 159 TYR A N 1
ATOM 1144 C CA . TYR A 1 159 ? -6.958 1.635 -11.532 1.00 97.88 159 TYR A CA 1
ATOM 1145 C C . TYR A 1 159 ? -7.447 0.260 -11.050 1.00 97.88 159 TYR A C 1
ATOM 1147 O O . TYR A 1 159 ? -8.501 0.156 -10.407 1.00 97.88 159 TYR A O 1
ATOM 1155 N N . PRO A 1 160 ? -6.774 -0.834 -11.443 1.00 98.00 160 PRO A N 1
ATOM 1156 C CA . PRO A 1 160 ? -7.131 -2.178 -11.014 1.00 98.00 160 PRO A CA 1
ATOM 1157 C C . PRO A 1 160 ? -6.918 -2.363 -9.507 1.00 98.00 160 PRO A C 1
ATOM 1159 O O . PRO A 1 160 ? -5.977 -1.834 -8.916 1.00 98.00 160 PRO A O 1
ATOM 1162 N N . VAL A 1 161 ? -7.795 -3.165 -8.903 1.00 98.50 161 VAL A N 1
ATOM 1163 C CA . VAL A 1 161 ? -7.599 -3.739 -7.568 1.00 98.50 161 VAL A CA 1
ATOM 1164 C C . VAL A 1 161 ? -7.332 -5.222 -7.765 1.00 98.50 161 VAL A C 1
ATOM 1166 O O . VAL A 1 161 ? -8.103 -5.895 -8.448 1.00 98.50 161 VAL A O 1
ATOM 1169 N N . PHE A 1 162 ? -6.246 -5.719 -7.187 1.00 98.62 162 PHE A N 1
ATOM 1170 C CA . PHE A 1 162 ? -5.826 -7.108 -7.320 1.00 98.62 162 PHE A CA 1
ATOM 1171 C C . PHE A 1 162 ? -6.250 -7.904 -6.088 1.00 98.62 162 PHE A C 1
ATOM 1173 O O . PHE A 1 162 ? -6.018 -7.476 -4.955 1.00 98.62 162 PHE A O 1
ATOM 1180 N N . ASP A 1 163 ? -6.863 -9.064 -6.311 1.00 98.25 163 ASP A N 1
ATOM 1181 C CA . ASP A 1 163 ? -7.233 -9.983 -5.240 1.00 98.25 163 ASP A CA 1
ATOM 1182 C C . ASP A 1 163 ? -6.032 -10.877 -4.888 1.00 98.25 163 ASP A C 1
ATOM 1184 O O . ASP A 1 163 ? -5.555 -11.667 -5.706 1.00 98.25 163 ASP A O 1
ATOM 1188 N N . CYS A 1 164 ? -5.539 -10.747 -3.657 1.00 98.31 164 CYS A N 1
ATOM 1189 C CA . CYS A 1 164 ? -4.532 -11.622 -3.064 1.00 98.31 164 CYS A CA 1
ATOM 1190 C C . CYS A 1 164 ? -5.189 -12.558 -2.041 1.00 98.31 164 CYS A C 1
ATOM 1192 O O . CYS A 1 164 ? -6.277 -12.284 -1.533 1.00 98.31 164 CYS A O 1
ATOM 1194 N N . ASP A 1 165 ? -4.504 -13.640 -1.666 1.00 97.12 165 ASP A N 1
ATOM 1195 C CA . ASP A 1 165 ? -5.021 -14.580 -0.658 1.00 97.12 165 ASP A CA 1
ATOM 1196 C C . ASP A 1 165 ? -5.221 -13.972 0.743 1.00 97.12 165 ASP A C 1
ATOM 1198 O O . ASP A 1 165 ? -5.964 -14.518 1.558 1.00 97.12 165 ASP A O 1
ATOM 1202 N N . PHE A 1 166 ? -4.599 -12.823 1.014 1.00 96.75 166 PHE A N 1
ATOM 1203 C CA . PHE A 1 166 ? -4.715 -12.098 2.276 1.00 96.75 166 PHE A CA 1
ATOM 1204 C C . PHE A 1 166 ? -5.695 -10.912 2.231 1.00 96.75 166 PHE A C 1
ATOM 1206 O O . PHE A 1 166 ? -6.115 -10.431 3.285 1.00 96.75 166 PHE A O 1
ATOM 1213 N N . GLY A 1 167 ? -6.068 -10.419 1.047 1.00 97.25 167 GLY A N 1
ATOM 1214 C CA . GLY A 1 167 ? -6.868 -9.202 0.891 1.00 97.25 167 GLY A CA 1
ATOM 1215 C C . GLY A 1 167 ? -6.686 -8.527 -0.464 1.00 97.25 167 GLY A C 1
ATOM 1216 O O . GLY A 1 167 ? -6.069 -9.078 -1.372 1.00 97.25 167 GLY A O 1
ATOM 1217 N N . ARG A 1 168 ? -7.246 -7.326 -0.607 1.00 98.06 168 ARG A N 1
ATOM 1218 C CA . ARG A 1 168 ? -7.342 -6.629 -1.899 1.00 98.06 168 ARG A CA 1
ATOM 1219 C C . ARG A 1 168 ? -6.387 -5.448 -1.967 1.00 98.06 168 ARG A C 1
ATOM 1221 O O . ARG A 1 168 ? -6.448 -4.561 -1.113 1.00 98.06 168 ARG A O 1
ATOM 1228 N N . ILE A 1 169 ? -5.527 -5.418 -2.983 1.00 98.44 169 ILE A N 1
ATOM 1229 C CA . ILE A 1 169 ? -4.467 -4.413 -3.096 1.00 98.44 169 ILE A CA 1
ATOM 1230 C C . ILE A 1 169 ? -4.664 -3.477 -4.288 1.00 98.44 169 ILE A C 1
ATOM 1232 O O . ILE A 1 169 ? -4.971 -3.906 -5.398 1.00 98.44 169 ILE A O 1
ATOM 1236 N N . GLY A 1 170 ? -4.461 -2.187 -4.051 1.00 98.69 170 GLY A N 1
ATOM 1237 C CA . GLY A 1 170 ? -4.264 -1.180 -5.087 1.00 98.69 170 GLY A CA 1
ATOM 1238 C C . GLY A 1 170 ? -2.784 -0.844 -5.246 1.00 98.69 170 GLY A C 1
ATOM 1239 O O . GLY A 1 170 ? -1.998 -1.001 -4.308 1.00 98.69 170 GLY A O 1
ATOM 1240 N N . ILE A 1 171 ? -2.397 -0.359 -6.423 1.00 98.88 171 ILE A N 1
ATOM 1241 C CA . ILE A 1 171 ? -1.035 0.111 -6.691 1.00 98.88 171 ILE A CA 1
ATOM 1242 C C . ILE A 1 171 ? -1.116 1.506 -7.306 1.00 98.88 171 ILE A C 1
ATOM 1244 O O . ILE A 1 171 ? -1.961 1.755 -8.159 1.00 98.88 171 ILE A O 1
ATOM 1248 N N . GLN A 1 172 ? -0.244 2.399 -6.847 1.00 98.75 172 GLN A N 1
ATOM 1249 C CA . GLN A 1 172 ? -0.016 3.722 -7.419 1.00 98.75 172 GLN A CA 1
ATOM 1250 C C . GLN A 1 172 ? 1.483 3.919 -7.626 1.00 98.75 172 GLN A C 1
ATOM 1252 O O . GLN A 1 172 ? 2.296 3.420 -6.836 1.00 98.75 172 GLN A O 1
ATOM 1257 N N . ILE A 1 173 ? 1.872 4.661 -8.662 1.00 98.62 173 ILE A N 1
ATOM 1258 C CA . ILE A 1 173 ? 3.280 4.904 -8.966 1.00 98.62 173 ILE A CA 1
ATOM 1259 C C . ILE A 1 173 ? 3.567 6.402 -8.906 1.00 98.62 173 ILE A C 1
ATOM 1261 O O . ILE A 1 173 ? 3.168 7.182 -9.764 1.00 98.62 173 ILE A O 1
ATOM 1265 N N . CYS A 1 174 ? 4.364 6.800 -7.914 1.00 97.62 174 CYS A N 1
ATOM 1266 C CA . CYS A 1 174 ? 5.002 8.111 -7.827 1.00 97.62 174 CYS A CA 1
ATOM 1267 C C . CYS A 1 174 ? 4.054 9.279 -8.137 1.00 97.62 174 CYS A C 1
ATOM 1269 O O . CYS A 1 174 ? 3.249 9.644 -7.292 1.00 97.62 174 CYS A O 1
ATOM 1271 N N . TRP A 1 175 ? 4.141 9.863 -9.332 1.00 97.56 175 TRP A N 1
ATOM 1272 C CA . TRP A 1 175 ? 3.386 11.046 -9.735 1.00 97.56 175 TRP A CA 1
ATOM 1273 C C . TRP A 1 175 ? 1.862 10.855 -9.729 1.00 97.56 175 TRP A C 1
ATOM 1275 O O . TRP A 1 175 ? 1.151 11.844 -9.563 1.00 97.56 175 TRP A O 1
ATOM 1285 N N . ASP A 1 176 ? 1.360 9.615 -9.745 1.00 98.25 176 ASP A N 1
ATOM 1286 C CA . ASP A 1 176 ? -0.057 9.331 -9.474 1.00 98.25 176 ASP A CA 1
ATOM 1287 C C . ASP A 1 176 ? -0.506 9.865 -8.096 1.00 98.25 176 ASP A C 1
ATOM 1289 O O . ASP A 1 176 ? -1.671 10.191 -7.885 1.00 98.25 176 ASP A O 1
ATOM 1293 N N . MET A 1 177 ? 0.417 10.061 -7.144 1.00 96.06 177 MET A N 1
ATOM 1294 C CA . MET A 1 177 ? 0.132 10.705 -5.853 1.00 96.06 177 MET A CA 1
ATOM 1295 C C . MET A 1 177 ? -0.331 12.167 -5.971 1.00 96.06 177 MET A C 1
ATOM 1297 O O . MET A 1 177 ? -0.743 12.768 -4.981 1.00 96.06 177 MET A O 1
ATOM 1301 N N . CYS A 1 178 ? -0.198 12.791 -7.139 1.00 97.00 178 CYS A N 1
ATOM 1302 C CA . CYS A 1 178 ? -0.669 14.152 -7.370 1.00 97.00 178 CYS A CA 1
ATOM 1303 C C . CYS A 1 178 ? -2.142 14.214 -7.797 1.00 97.00 178 CYS A C 1
ATOM 1305 O O . CYS A 1 178 ? -2.701 15.312 -7.801 1.00 97.00 178 CYS A O 1
ATOM 1307 N N . TYR A 1 179 ? -2.761 13.075 -8.118 1.00 97.06 179 TYR A N 1
ATOM 1308 C CA . TYR A 1 179 ? -4.080 12.988 -8.740 1.00 97.06 179 TYR A CA 1
ATOM 1309 C C . TYR A 1 179 ? -5.002 12.134 -7.880 1.00 97.06 179 TYR A C 1
ATOM 1311 O O . TYR A 1 179 ? -4.750 10.957 -7.666 1.00 97.06 179 TYR A O 1
ATOM 1319 N N . GLU A 1 180 ? -6.077 12.723 -7.359 1.00 96.19 180 GLU A N 1
ATOM 1320 C CA . GLU A 1 180 ? -6.958 12.032 -6.408 1.00 96.19 180 GLU A CA 1
ATOM 1321 C C . GLU A 1 180 ? -7.806 10.916 -7.023 1.00 96.19 180 GLU A C 1
ATOM 1323 O O . GLU A 1 180 ? -8.197 9.991 -6.313 1.00 96.19 180 GLU A O 1
ATOM 1328 N N . GLU A 1 181 ? -8.086 10.992 -8.324 1.00 96.75 181 GLU A N 1
ATOM 1329 C CA . GLU A 1 181 ? -9.053 10.122 -8.992 1.00 96.75 181 GLU A CA 1
ATOM 1330 C C . GLU A 1 181 ? -8.661 8.644 -8.887 1.00 96.75 181 GLU A C 1
ATOM 1332 O O . GLU A 1 181 ? -9.493 7.838 -8.471 1.00 96.75 181 GLU A O 1
ATOM 1337 N N . GLY A 1 182 ? -7.390 8.294 -9.092 1.00 97.19 182 GLY A N 1
ATOM 1338 C CA . GLY A 1 182 ? -6.929 6.925 -8.886 1.00 97.19 182 GLY A CA 1
ATOM 1339 C C . GLY A 1 182 ? -7.075 6.429 -7.442 1.00 97.19 182 GLY A C 1
ATOM 1340 O O . GLY A 1 182 ? -7.486 5.295 -7.211 1.00 97.19 182 GLY A O 1
ATOM 1341 N N . TRP A 1 183 ? -6.794 7.265 -6.440 1.00 97.81 183 TRP A N 1
ATOM 1342 C CA . TRP A 1 183 ? -6.913 6.877 -5.024 1.00 97.81 183 TRP A CA 1
ATOM 1343 C C . TRP A 1 183 ? -8.364 6.641 -4.606 1.00 97.81 183 TRP A C 1
ATOM 1345 O O . TRP A 1 183 ? -8.639 5.715 -3.835 1.00 97.81 183 TRP A O 1
ATOM 1355 N N . LEU A 1 184 ? -9.285 7.457 -5.126 1.00 96.06 184 LEU A N 1
ATOM 1356 C CA . LEU A 1 184 ? -10.721 7.293 -4.920 1.00 96.06 184 LEU A CA 1
ATOM 1357 C C . LEU A 1 184 ? -11.249 6.070 -5.672 1.00 96.06 184 LEU A C 1
ATOM 1359 O O . LEU A 1 184 ? -11.969 5.272 -5.080 1.00 96.06 184 LEU A O 1
ATOM 1363 N N . ALA A 1 185 ? -10.826 5.862 -6.921 1.00 96.94 185 ALA A N 1
ATOM 1364 C CA . ALA A 1 185 ? -11.206 4.693 -7.706 1.00 96.94 185 ALA A CA 1
ATOM 1365 C C . ALA A 1 185 ? -10.788 3.385 -7.014 1.00 96.94 185 ALA A C 1
ATOM 1367 O O . ALA A 1 185 ? -11.570 2.436 -6.968 1.00 96.94 185 ALA A O 1
ATOM 1368 N N . LEU A 1 186 ? -9.590 3.332 -6.421 1.00 97.94 186 LEU A N 1
ATOM 1369 C CA . LEU A 1 186 ? -9.144 2.183 -5.627 1.00 97.94 186 LEU A CA 1
ATOM 1370 C C . LEU A 1 186 ? -10.020 1.968 -4.382 1.00 97.94 186 LEU A C 1
ATOM 1372 O O . LEU A 1 186 ? -10.385 0.829 -4.084 1.00 97.94 186 LEU A O 1
ATOM 1376 N N . ALA A 1 187 ? -10.403 3.042 -3.684 1.00 95.94 187 ALA A N 1
ATOM 1377 C CA . ALA A 1 187 ? -11.288 2.964 -2.521 1.00 95.94 187 ALA A CA 1
ATOM 1378 C C . ALA A 1 187 ? -12.689 2.452 -2.900 1.00 95.94 187 ALA A C 1
ATOM 1380 O O . ALA A 1 187 ? -13.212 1.532 -2.273 1.00 95.94 187 ALA A O 1
ATOM 1381 N N . GLU A 1 188 ? -13.280 3.002 -3.964 1.00 94.88 188 GLU A N 1
ATOM 1382 C CA . GLU A 1 188 ? -14.585 2.597 -4.504 1.00 94.88 188 GLU A CA 1
ATOM 1383 C C . GLU A 1 188 ? -14.581 1.139 -4.970 1.00 94.88 188 GLU A C 1
ATOM 1385 O O . GLU A 1 188 ? -15.534 0.394 -4.741 1.00 94.88 188 GLU A O 1
ATOM 1390 N N . ARG A 1 189 ? -13.470 0.698 -5.568 1.00 95.69 189 ARG A N 1
ATOM 1391 C CA . ARG A 1 189 ? -13.258 -0.692 -5.982 1.00 95.69 189 ARG A CA 1
ATOM 1392 C C . ARG A 1 189 ? -12.916 -1.613 -4.815 1.00 95.69 189 ARG A C 1
ATOM 1394 O O . ARG A 1 189 ? -12.799 -2.817 -5.038 1.00 95.69 189 ARG A O 1
ATOM 1401 N N . GLY A 1 190 ? -12.817 -1.097 -3.589 1.00 95.44 190 GLY A N 1
ATOM 1402 C CA . GLY A 1 190 ? -12.650 -1.852 -2.350 1.00 95.44 190 GLY A CA 1
ATOM 1403 C C . GLY A 1 190 ? -11.234 -2.370 -2.115 1.00 95.44 190 GLY A C 1
ATOM 1404 O O . GLY A 1 190 ? -11.090 -3.510 -1.670 1.00 95.44 190 GLY A O 1
ATOM 1405 N N . ALA A 1 191 ? -10.216 -1.575 -2.455 1.00 97.75 191 ALA A N 1
ATOM 1406 C CA . ALA A 1 191 ? -8.851 -1.797 -1.991 1.00 97.75 191 ALA A CA 1
ATOM 1407 C C . ALA A 1 191 ? -8.777 -1.666 -0.461 1.00 97.75 191 ALA A C 1
ATOM 1409 O O . ALA A 1 191 ? -9.390 -0.779 0.128 1.00 97.75 191 ALA A O 1
ATOM 1410 N N . GLU A 1 192 ? -8.007 -2.544 0.172 1.00 98.12 192 GLU A N 1
ATOM 1411 C CA . GLU A 1 192 ? -7.798 -2.585 1.628 1.00 98.12 192 GLU A CA 1
ATOM 1412 C C . GLU A 1 192 ? -6.379 -2.125 2.003 1.00 98.12 192 GLU A C 1
ATOM 1414 O O . GLU A 1 192 ? -6.130 -1.645 3.111 1.00 98.12 192 GLU A O 1
ATOM 1419 N N . LEU A 1 193 ? -5.456 -2.238 1.046 1.00 98.69 193 LEU A N 1
ATOM 1420 C CA . LEU A 1 193 ? -4.084 -1.751 1.102 1.00 98.69 193 LEU A CA 1
ATOM 1421 C C . LEU A 1 193 ? -3.724 -1.122 -0.247 1.00 98.69 193 LEU A C 1
ATOM 1423 O O . LEU A 1 193 ? -3.946 -1.733 -1.290 1.00 98.69 193 LEU A O 1
ATOM 1427 N N . VAL A 1 194 ? -3.116 0.062 -0.241 1.00 98.81 194 VAL A N 1
ATOM 1428 C CA . VAL A 1 194 ? -2.534 0.678 -1.440 1.00 98.81 194 VAL A CA 1
ATOM 1429 C C . VAL A 1 194 ? -1.019 0.765 -1.299 1.00 98.81 194 VAL A C 1
ATOM 1431 O O . VAL A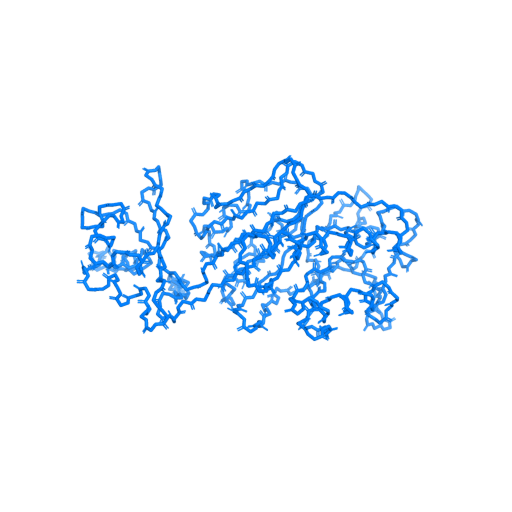 1 194 ? -0.497 1.366 -0.359 1.00 98.81 194 VAL A O 1
ATOM 1434 N N . ALA A 1 195 ? -0.303 0.171 -2.249 1.00 98.88 195 ALA A N 1
ATOM 1435 C CA . ALA A 1 195 ? 1.142 0.298 -2.359 1.00 98.88 195 ALA A CA 1
ATOM 1436 C C . ALA A 1 195 ? 1.499 1.490 -3.254 1.00 98.88 195 ALA A C 1
ATOM 1438 O O . ALA A 1 195 ? 1.126 1.527 -4.425 1.00 98.88 195 ALA A O 1
ATOM 1439 N N . LEU A 1 196 ? 2.245 2.450 -2.708 1.00 98.81 196 LEU A N 1
ATOM 1440 C CA . LEU A 1 196 ? 2.804 3.571 -3.455 1.00 98.81 196 LEU A CA 1
ATOM 1441 C C . LEU A 1 196 ? 4.291 3.328 -3.720 1.00 98.81 196 LEU A C 1
ATOM 1443 O O . LEU A 1 196 ? 5.149 3.559 -2.862 1.00 98.81 196 LEU A O 1
ATOM 1447 N N . CYS A 1 197 ? 4.591 2.900 -4.941 1.00 98.62 197 CYS A N 1
ATOM 1448 C CA . CYS A 1 197 ? 5.952 2.757 -5.439 1.00 98.62 197 CYS A CA 1
ATOM 1449 C C . CYS A 1 197 ? 6.429 4.116 -5.956 1.00 98.62 197 CYS A C 1
ATOM 1451 O O . CYS A 1 197 ? 5.912 4.605 -6.956 1.00 98.62 197 CYS A O 1
ATOM 1453 N N . SER A 1 198 ? 7.394 4.760 -5.297 1.00 97.81 198 SER A N 1
ATOM 1454 C CA . SER A 1 198 ? 7.743 6.150 -5.617 1.00 97.81 198 SER A CA 1
ATOM 1455 C C . SER A 1 198 ? 9.238 6.371 -5.804 1.00 97.81 198 SER A C 1
ATOM 1457 O O . SER A 1 198 ? 10.039 5.793 -5.081 1.00 97.81 198 SER A O 1
ATOM 1459 N N . ALA A 1 199 ? 9.620 7.262 -6.723 1.00 95.88 199 ALA A N 1
ATOM 1460 C CA . ALA A 1 199 ? 10.972 7.822 -6.819 1.00 95.88 199 ALA A CA 1
ATOM 1461 C C . ALA A 1 199 ? 11.165 9.099 -5.977 1.00 95.88 199 ALA A C 1
ATOM 1463 O O . ALA A 1 199 ? 12.226 9.725 -6.025 1.00 95.88 199 ALA A O 1
ATOM 1464 N N . SER A 1 200 ? 10.142 9.509 -5.224 1.00 95.31 200 SER A N 1
ATOM 1465 C CA . SER A 1 200 ? 10.149 10.695 -4.367 1.00 95.31 200 SER A CA 1
ATOM 1466 C C . SER A 1 200 ? 9.527 10.388 -3.001 1.00 95.31 200 SER A C 1
ATOM 1468 O O . SER A 1 200 ? 8.395 9.893 -2.950 1.00 95.31 200 SER A O 1
ATOM 1470 N N . PRO A 1 201 ? 10.220 10.666 -1.886 1.00 95.62 201 PRO A N 1
ATOM 1471 C CA . PRO A 1 201 ? 9.643 10.486 -0.566 1.00 95.62 201 PRO A CA 1
ATOM 1472 C C . PRO A 1 201 ? 8.625 11.580 -0.2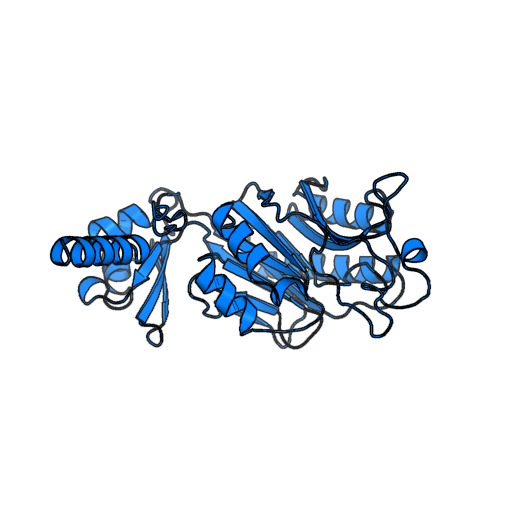51 1.00 95.62 201 PRO A C 1
ATOM 1474 O O . PRO A 1 201 ? 8.895 12.767 -0.425 1.00 95.62 201 PRO A O 1
ATOM 1477 N N . GLN A 1 202 ? 7.465 11.171 0.259 1.00 96.31 202 GLN A N 1
ATOM 1478 C CA . GLN A 1 202 ? 6.433 12.051 0.805 1.00 96.31 202 GLN A CA 1
ATOM 1479 C C . GLN A 1 202 ? 5.669 11.322 1.907 1.00 96.31 202 GLN A C 1
ATOM 1481 O O . GLN A 1 202 ? 5.422 10.122 1.802 1.00 96.31 202 GLN A O 1
ATOM 1486 N N . THR A 1 203 ? 5.247 12.059 2.934 1.00 97.38 203 THR A N 1
ATOM 1487 C CA . THR A 1 203 ? 4.415 11.520 4.021 1.00 97.38 203 THR A CA 1
ATOM 1488 C C . THR A 1 203 ? 3.025 12.143 4.065 1.00 97.38 203 THR A C 1
ATOM 1490 O O . THR A 1 203 ? 2.057 11.448 4.347 1.00 97.38 203 THR A O 1
ATOM 1493 N N . VAL A 1 204 ? 2.896 13.423 3.708 1.00 97.69 204 VAL A N 1
ATOM 1494 C CA . VAL A 1 204 ? 1.630 14.166 3.819 1.00 97.69 204 VAL A CA 1
ATOM 1495 C C . VAL A 1 204 ? 0.569 13.675 2.828 1.00 97.69 204 VAL A C 1
ATOM 1497 O O . VAL A 1 204 ? -0.551 13.378 3.235 1.00 97.69 204 VAL A O 1
ATOM 1500 N N . ARG A 1 205 ? 0.896 13.555 1.532 1.00 97.25 205 ARG A N 1
ATOM 1501 C CA . ARG A 1 205 ? -0.083 13.095 0.527 1.00 97.25 205 ARG A CA 1
ATOM 1502 C C . ARG A 1 205 ? -0.528 11.646 0.756 1.00 97.25 205 ARG A C 1
ATOM 1504 O O . ARG A 1 205 ? -1.735 11.421 0.776 1.00 97.25 205 ARG A O 1
ATOM 1511 N N . PRO A 1 206 ? 0.380 10.672 0.982 1.00 97.94 206 PRO A N 1
ATOM 1512 C CA . PRO A 1 206 ? -0.038 9.299 1.266 1.00 97.94 206 PRO A CA 1
ATOM 1513 C C . PRO A 1 206 ? -0.902 9.190 2.528 1.00 97.94 206 PRO A C 1
ATOM 1515 O O . PRO A 1 206 ? -1.894 8.470 2.508 1.00 97.94 206 PRO A O 1
ATOM 1518 N N . ALA A 1 207 ? -0.592 9.953 3.585 1.00 98.12 207 ALA A N 1
ATOM 1519 C CA . ALA A 1 207 ? -1.426 10.037 4.785 1.00 98.12 207 ALA A CA 1
ATOM 1520 C C . ALA A 1 207 ? -2.843 10.548 4.479 1.00 98.12 207 ALA A C 1
ATOM 1522 O O . ALA A 1 207 ? -3.830 9.945 4.897 1.00 98.12 207 ALA A O 1
ATOM 1523 N N . MET A 1 208 ? -2.952 11.635 3.710 1.00 97.75 208 MET A N 1
ATOM 1524 C CA . MET A 1 208 ? -4.240 12.196 3.302 1.00 97.75 208 MET A CA 1
ATOM 1525 C C . MET A 1 208 ? -5.069 11.185 2.495 1.00 97.75 208 MET A C 1
ATOM 1527 O O . MET A 1 208 ? -6.265 11.046 2.745 1.00 97.75 208 MET A O 1
ATOM 1531 N N . TYR A 1 209 ? -4.462 10.450 1.557 1.00 97.81 209 TYR A N 1
ATOM 1532 C CA . TYR A 1 209 ? -5.190 9.436 0.789 1.00 97.81 209 TYR A CA 1
ATOM 1533 C C . TYR A 1 209 ? -5.560 8.202 1.611 1.00 97.81 209 TYR A C 1
ATOM 1535 O O . TYR A 1 209 ? -6.655 7.679 1.421 1.00 97.81 209 TYR A O 1
ATOM 1543 N N . ALA A 1 210 ? -4.716 7.786 2.560 1.00 97.50 210 ALA A N 1
ATOM 1544 C CA . ALA A 1 210 ? -5.057 6.725 3.506 1.00 97.50 210 ALA A CA 1
ATOM 1545 C C . ALA A 1 210 ? -6.319 7.080 4.310 1.00 97.50 210 ALA A C 1
ATOM 1547 O O . ALA A 1 210 ? -7.224 6.260 4.416 1.00 97.50 210 ALA A O 1
ATOM 1548 N N . LEU A 1 211 ? -6.414 8.330 4.787 1.00 94.69 211 LEU A N 1
ATOM 1549 C CA . LEU A 1 211 ? -7.603 8.866 5.460 1.00 94.69 211 LEU A CA 1
ATOM 1550 C C . LEU A 1 211 ? -8.821 8.954 4.524 1.00 94.69 211 LEU A C 1
ATOM 1552 O O . LEU A 1 211 ? -9.953 8.709 4.941 1.00 94.69 211 LEU A O 1
ATOM 1556 N N . ARG A 1 212 ? -8.610 9.346 3.261 1.00 92.31 212 ARG A N 1
ATOM 1557 C CA . ARG A 1 212 ? -9.695 9.576 2.299 1.00 92.31 212 ARG A CA 1
ATOM 1558 C C . ARG A 1 212 ? -10.317 8.282 1.771 1.00 92.31 212 ARG A C 1
ATOM 1560 O O . ARG A 1 212 ? -11.527 8.267 1.565 1.00 92.31 212 ARG A O 1
ATOM 1567 N N . GLY A 1 213 ? -9.508 7.249 1.531 1.00 90.19 213 GLY A N 1
ATOM 1568 C CA . GLY A 1 213 ? -9.909 5.931 1.018 1.00 90.19 213 GLY A CA 1
ATOM 1569 C C . GLY A 1 213 ? -10.189 4.867 2.091 1.00 90.19 213 GLY A C 1
ATOM 1570 O O . GLY A 1 213 ? -10.398 3.705 1.756 1.00 90.19 213 GLY A O 1
ATOM 1571 N N . PRO A 1 214 ? -10.340 5.287 3.355 1.00 88.56 214 PRO A N 1
ATOM 1572 C CA . PRO A 1 214 ? -9.979 4.567 4.594 1.00 88.56 214 PRO A CA 1
ATOM 1573 C C . PRO A 1 214 ? -9.353 3.173 4.414 1.00 88.56 214 PRO A C 1
ATOM 1575 O O . PRO A 1 214 ? -9.903 2.183 4.898 1.00 88.56 214 PRO A O 1
ATOM 1578 N N . TYR A 1 215 ? -8.184 3.102 3.774 1.00 96.88 215 TYR A N 1
ATOM 1579 C CA . TYR A 1 215 ? -7.362 1.893 3.616 1.00 96.88 215 TYR A CA 1
ATOM 1580 C C . TYR A 1 215 ? -5.959 2.108 4.179 1.00 96.88 215 TYR A C 1
ATOM 1582 O O . TYR A 1 215 ? -5.525 3.239 4.412 1.00 96.88 215 TYR A O 1
ATOM 1590 N N . HIS A 1 216 ? -5.210 1.025 4.371 1.00 98.56 216 HIS A N 1
ATOM 1591 C CA . HIS A 1 216 ? -3.784 1.149 4.647 1.00 98.56 216 HIS A CA 1
ATOM 1592 C C . HIS A 1 216 ? -3.038 1.666 3.415 1.00 98.56 216 HIS A C 1
ATOM 1594 O O . HIS A 1 216 ? -3.366 1.309 2.284 1.00 98.56 216 HIS A O 1
ATOM 1600 N N . VAL A 1 217 ? -1.989 2.461 3.627 1.00 98.81 217 VAL A N 1
ATOM 1601 C CA . VAL A 1 217 ? -1.050 2.839 2.560 1.00 98.81 217 VAL A CA 1
ATOM 1602 C C . VAL A 1 217 ? 0.357 2.449 2.975 1.00 98.81 217 VAL A C 1
ATOM 1604 O O . VAL A 1 217 ? 0.768 2.715 4.102 1.00 98.81 217 VAL A O 1
ATOM 1607 N N . VAL A 1 218 ? 1.112 1.843 2.063 1.00 98.88 218 VAL A N 1
ATOM 1608 C CA . VAL A 1 218 ? 2.537 1.555 2.248 1.00 98.88 218 VAL A CA 1
ATOM 1609 C C . VAL A 1 218 ? 3.340 2.238 1.150 1.00 98.88 218 VAL A C 1
ATOM 1611 O O . VAL A 1 218 ? 3.035 2.091 -0.030 1.00 98.88 218 VAL A O 1
ATOM 1614 N N . THR A 1 219 ? 4.363 3.004 1.525 1.00 98.81 219 THR A N 1
ATOM 1615 C CA . THR A 1 219 ? 5.245 3.689 0.572 1.00 98.81 219 THR A CA 1
ATOM 1616 C C . THR A 1 219 ? 6.600 3.010 0.516 1.00 98.81 219 THR A C 1
ATOM 1618 O O . THR A 1 219 ? 7.186 2.737 1.563 1.00 98.81 219 THR A O 1
ATOM 1621 N N . SER A 1 220 ? 7.118 2.790 -0.692 1.00 98.75 220 SER A N 1
ATOM 1622 C CA . SER A 1 220 ? 8.515 2.407 -0.932 1.00 98.75 220 SER A CA 1
ATOM 1623 C C . SER A 1 220 ? 9.193 3.478 -1.771 1.00 98.75 220 SER A C 1
ATOM 1625 O O . SER A 1 220 ? 8.645 3.918 -2.786 1.00 98.75 220 SER A O 1
ATOM 1627 N N . THR A 1 221 ? 10.370 3.922 -1.338 1.00 98.44 221 THR A N 1
ATOM 1628 C CA . THR A 1 221 ? 11.034 5.114 -1.886 1.00 98.44 221 THR A CA 1
ATOM 1629 C C . THR A 1 221 ? 12.539 4.883 -2.071 1.00 98.44 221 THR A C 1
ATOM 1631 O O . THR A 1 221 ? 13.083 3.901 -1.568 1.00 98.44 221 THR A O 1
ATOM 1634 N N . PRO A 1 222 ? 13.261 5.766 -2.783 1.00 97.06 222 PRO A N 1
ATOM 1635 C CA . PRO A 1 222 ? 14.706 5.623 -2.926 1.00 97.06 222 PRO A CA 1
ATOM 1636 C C . PRO A 1 222 ? 15.528 6.131 -1.732 1.00 97.06 222 PRO A C 1
ATOM 1638 O O . PRO A 1 222 ? 16.721 5.824 -1.669 1.00 97.06 222 PRO A O 1
ATOM 1641 N N . ARG A 1 223 ? 14.942 6.955 -0.848 1.00 96.81 223 ARG A N 1
ATOM 1642 C CA . ARG A 1 223 ? 15.635 7.692 0.228 1.00 96.81 223 ARG A CA 1
ATOM 1643 C C . ARG A 1 223 ? 14.657 8.324 1.226 1.00 96.81 223 ARG A C 1
ATOM 1645 O O . ARG A 1 223 ? 13.465 8.421 0.949 1.00 96.81 223 ARG A O 1
ATOM 1652 N N . ASP A 1 224 ? 15.206 8.852 2.317 1.00 97.88 224 ASP A N 1
ATOM 1653 C CA . ASP A 1 224 ? 14.584 9.633 3.400 1.00 97.88 224 ASP A CA 1
ATOM 1654 C C . ASP A 1 224 ? 13.502 8.934 4.224 1.00 97.88 224 ASP A C 1
ATOM 1656 O O . ASP A 1 224 ? 13.550 9.023 5.446 1.00 97.88 224 ASP A O 1
ATOM 1660 N N . ASN A 1 225 ? 12.512 8.279 3.606 1.00 98.31 225 ASN A N 1
ATOM 1661 C CA . ASN A 1 225 ? 11.563 7.448 4.345 1.00 98.31 225 ASN A CA 1
ATOM 1662 C C . ASN A 1 225 ? 10.854 6.387 3.501 1.00 98.31 225 ASN A C 1
ATOM 1664 O O . ASN A 1 225 ? 10.481 6.646 2.360 1.00 98.31 225 ASN A O 1
ATOM 1668 N N . ALA A 1 226 ? 10.538 5.253 4.118 1.00 98.50 226 ALA A N 1
ATOM 1669 C CA . ALA A 1 226 ? 9.498 4.327 3.670 1.00 98.50 226 ALA A CA 1
ATOM 1670 C C . ALA A 1 226 ? 8.520 4.092 4.830 1.00 98.50 226 ALA A C 1
ATOM 1672 O O . ALA A 1 226 ? 8.947 3.869 5.967 1.00 98.50 226 ALA A O 1
ATOM 1673 N N . THR A 1 227 ? 7.216 4.223 4.568 1.00 98.81 227 THR A N 1
ATOM 1674 C CA . THR A 1 227 ? 6.229 4.487 5.628 1.00 98.81 227 THR A CA 1
ATOM 1675 C C . THR A 1 227 ? 4.953 3.668 5.459 1.00 98.81 227 THR A C 1
ATOM 1677 O O . THR A 1 227 ? 4.430 3.536 4.354 1.00 98.81 227 THR A O 1
ATOM 1680 N N . PHE A 1 228 ? 4.428 3.172 6.578 1.00 98.81 228 PHE A N 1
ATOM 1681 C CA . PHE A 1 228 ? 3.094 2.599 6.712 1.00 98.81 228 PHE A CA 1
ATOM 1682 C C . PHE A 1 228 ? 2.144 3.637 7.302 1.00 98.81 228 PHE A C 1
ATOM 1684 O O . PHE A 1 228 ? 2.414 4.193 8.368 1.00 98.81 228 PHE A O 1
ATOM 1691 N N . PHE A 1 229 ? 1.015 3.856 6.640 1.00 98.69 229 PHE A N 1
ATOM 1692 C CA . PHE A 1 229 ? -0.055 4.731 7.098 1.00 98.69 229 PHE A CA 1
ATOM 1693 C C . PHE A 1 229 ? -1.283 3.913 7.474 1.00 98.69 229 PHE A C 1
ATOM 1695 O O . PHE A 1 229 ? -1.631 2.921 6.823 1.00 98.69 229 PHE A O 1
ATOM 1702 N N . SER A 1 230 ? -1.938 4.341 8.542 1.00 97.69 230 SER A N 1
ATOM 1703 C CA . SER A 1 230 ? -3.224 3.811 8.956 1.00 97.69 230 SER A CA 1
ATOM 1704 C C . SER A 1 230 ? -4.355 4.381 8.086 1.00 97.69 230 SER A C 1
ATOM 1706 O O . SER A 1 230 ? -4.207 5.465 7.518 1.00 97.69 230 SER A O 1
ATOM 1708 N N . PRO A 1 231 ? -5.525 3.724 8.074 1.00 97.19 231 PRO A N 1
ATOM 1709 C CA . PRO A 1 231 ? -6.766 4.241 7.491 1.00 97.19 231 PRO A CA 1
ATOM 1710 C C . PRO A 1 231 ? -7.250 5.594 8.036 1.00 97.19 231 PRO A C 1
ATOM 1712 O O . PRO A 1 231 ? -8.240 6.125 7.546 1.00 97.19 231 PRO A O 1
ATOM 1715 N N . ILE A 1 232 ? -6.598 6.141 9.070 1.00 96.19 232 ILE A N 1
ATOM 1716 C CA . ILE A 1 232 ? -6.879 7.476 9.620 1.00 96.19 232 ILE A CA 1
ATOM 1717 C C . ILE A 1 232 ? -5.747 8.475 9.323 1.00 96.19 232 ILE A C 1
ATOM 1719 O O . ILE A 1 232 ? -5.694 9.547 9.914 1.00 96.19 232 ILE A O 1
ATOM 1723 N N . GLY A 1 233 ? -4.814 8.125 8.433 1.00 96.50 233 GLY A N 1
ATOM 1724 C CA . GLY A 1 233 ? -3.711 8.988 7.998 1.00 96.50 233 GLY A CA 1
ATOM 1725 C C . GLY A 1 233 ? -2.536 9.091 8.975 1.00 96.50 233 GLY A C 1
ATOM 1726 O O . GLY A 1 233 ? -1.567 9.796 8.697 1.00 96.50 233 GLY A O 1
ATOM 1727 N N . THR A 1 234 ? -2.563 8.379 10.102 1.00 97.06 234 THR A N 1
ATOM 1728 C CA . THR A 1 234 ? -1.440 8.360 11.052 1.00 97.06 234 THR A CA 1
ATOM 1729 C C . THR A 1 234 ? -0.340 7.401 10.600 1.00 97.06 234 THR A C 1
ATOM 1731 O O . THR A 1 234 ? -0.605 6.386 9.957 1.00 97.06 234 THR A O 1
ATOM 1734 N N . VAL A 1 235 ? 0.911 7.698 10.951 1.00 97.75 235 VAL A N 1
ATOM 1735 C CA . VAL A 1 235 ? 2.043 6.794 10.698 1.00 97.75 235 VAL A CA 1
ATOM 1736 C C . VAL A 1 235 ? 1.991 5.620 11.679 1.00 97.75 235 VAL A C 1
ATOM 1738 O O . VAL A 1 235 ? 2.020 5.833 12.889 1.00 97.75 235 VAL A O 1
ATOM 1741 N N . LEU A 1 236 ? 1.936 4.393 11.157 1.00 97.31 236 LEU A N 1
ATOM 1742 C CA . LEU A 1 236 ? 1.992 3.150 11.940 1.00 97.31 236 LEU A CA 1
ATOM 1743 C C . LEU A 1 236 ? 3.433 2.709 12.197 1.00 97.31 236 LEU A C 1
ATOM 1745 O O . LEU A 1 236 ? 3.796 2.338 13.310 1.00 97.31 236 LEU A O 1
ATOM 1749 N N . ALA A 1 237 ? 4.259 2.773 11.155 1.00 98.06 237 ALA A N 1
ATOM 1750 C CA . ALA A 1 237 ? 5.676 2.459 11.205 1.00 98.06 237 ALA A CA 1
ATOM 1751 C C . ALA A 1 237 ? 6.407 3.193 10.079 1.00 98.06 237 ALA A C 1
ATOM 1753 O O . ALA A 1 237 ? 5.847 3.431 9.008 1.00 98.06 237 ALA A O 1
ATOM 1754 N N . GLN A 1 238 ? 7.665 3.552 10.315 1.00 98.44 238 GLN A N 1
ATOM 1755 C CA . GLN A 1 238 ? 8.496 4.256 9.347 1.00 98.44 238 GLN A CA 1
ATOM 1756 C C . GLN A 1 238 ? 9.955 3.863 9.539 1.00 98.44 238 GLN A C 1
ATOM 1758 O O . GLN A 1 238 ? 10.410 3.681 10.667 1.00 98.44 238 GLN A O 1
ATOM 1763 N N . THR A 1 239 ? 10.689 3.763 8.437 1.00 98.12 239 THR A N 1
ATOM 1764 C CA . THR A 1 239 ? 12.151 3.748 8.467 1.00 98.12 239 THR A CA 1
ATOM 1765 C C . THR A 1 239 ? 12.694 4.972 7.752 1.00 98.12 239 THR A C 1
ATOM 1767 O O . THR A 1 239 ? 12.134 5.388 6.740 1.00 98.12 239 THR A O 1
ATOM 1770 N N . THR A 1 240 ? 13.761 5.543 8.305 1.00 97.81 240 THR A N 1
ATOM 1771 C CA . THR A 1 240 ? 14.508 6.698 7.777 1.00 97.81 240 THR A CA 1
ATOM 1772 C C . THR A 1 240 ? 16.009 6.405 7.671 1.00 97.81 240 THR A C 1
ATOM 1774 O O . THR A 1 240 ? 16.766 7.204 7.127 1.00 97.81 240 THR A O 1
ATOM 1777 N N . ASP A 1 241 ? 16.448 5.255 8.185 1.00 95.75 241 ASP A N 1
ATOM 1778 C CA . ASP A 1 241 ? 17.848 4.889 8.405 1.00 95.75 241 ASP A CA 1
ATOM 1779 C C . ASP A 1 241 ? 18.190 3.467 7.930 1.00 95.75 241 ASP A C 1
ATOM 1781 O O . ASP A 1 241 ? 19.365 3.108 7.851 1.00 95.75 241 ASP A O 1
ATOM 1785 N N . ARG A 1 242 ? 17.184 2.644 7.603 1.00 96.62 242 ARG A N 1
ATOM 1786 C CA . ARG A 1 242 ? 17.356 1.248 7.186 1.00 96.62 242 ARG A CA 1
ATOM 1787 C C . ARG A 1 242 ? 16.728 1.008 5.817 1.00 96.62 242 ARG A C 1
ATOM 1789 O O . ARG A 1 242 ? 15.688 1.580 5.502 1.00 96.62 242 ARG A O 1
ATOM 1796 N N . PRO A 1 243 ? 17.318 0.120 5.003 1.00 97.62 243 PRO A N 1
ATOM 1797 C CA . PRO A 1 243 ? 16.837 -0.110 3.646 1.00 97.62 243 PRO A CA 1
ATOM 1798 C C . PRO A 1 243 ? 15.539 -0.923 3.586 1.00 97.62 243 PRO A C 1
ATOM 1800 O O . PRO A 1 243 ? 14.856 -0.894 2.564 1.00 97.62 243 PRO A O 1
ATOM 1803 N N . VAL A 1 244 ? 15.196 -1.657 4.649 1.00 98.62 244 VAL A N 1
ATOM 1804 C CA . VAL A 1 244 ? 14.019 -2.529 4.710 1.00 98.62 244 VAL A CA 1
ATOM 1805 C C . VAL A 1 244 ? 13.329 -2.371 6.061 1.00 98.62 244 VAL A C 1
ATOM 1807 O O . VAL A 1 244 ? 13.977 -2.411 7.108 1.00 98.62 244 VAL A O 1
ATOM 1810 N N . LEU A 1 245 ? 12.005 -2.243 6.026 1.00 98.56 245 LEU A N 1
ATOM 1811 C CA . LEU A 1 245 ? 11.133 -2.286 7.193 1.00 98.56 245 LEU A CA 1
ATOM 1812 C C . LEU A 1 245 ? 10.055 -3.343 6.968 1.00 98.56 245 LEU A C 1
ATOM 1814 O O . LEU A 1 245 ? 9.360 -3.307 5.955 1.00 98.56 245 LEU A O 1
ATOM 1818 N N . VAL A 1 246 ? 9.901 -4.251 7.930 1.00 98.69 246 VAL A N 1
ATOM 1819 C CA . VAL A 1 246 ? 8.816 -5.236 7.966 1.00 98.69 246 VAL A CA 1
ATOM 1820 C C . VAL A 1 246 ? 7.828 -4.816 9.050 1.00 98.69 246 VAL A C 1
ATOM 1822 O O . VAL A 1 246 ? 8.237 -4.484 10.162 1.00 98.69 246 VAL A O 1
ATOM 1825 N N . HIS A 1 247 ? 6.540 -4.786 8.721 1.00 98.31 247 HIS A N 1
ATOM 1826 C CA . HIS A 1 247 ? 5.487 -4.390 9.649 1.00 98.31 247 HIS A CA 1
ATOM 1827 C C . HIS A 1 247 ? 4.228 -5.235 9.442 1.00 98.31 247 HIS A C 1
ATOM 1829 O O . HIS A 1 247 ? 3.872 -5.574 8.311 1.00 98.31 247 HIS A O 1
ATOM 1835 N N . GLU A 1 248 ? 3.564 -5.588 10.543 1.00 97.88 248 GLU A N 1
ATOM 1836 C CA . GLU A 1 248 ? 2.287 -6.300 10.518 1.00 97.88 248 GLU A CA 1
ATOM 1837 C C . GLU A 1 248 ? 1.134 -5.298 10.592 1.00 97.88 248 GLU A C 1
ATOM 1839 O O . GLU A 1 248 ? 1.121 -4.419 11.452 1.00 97.88 248 GLU A O 1
ATOM 1844 N N . ILE A 1 249 ? 0.153 -5.461 9.709 1.00 97.81 249 ILE A N 1
ATOM 1845 C CA . ILE A 1 249 ? -1.123 -4.740 9.734 1.00 97.81 249 ILE A CA 1
ATOM 1846 C C . ILE A 1 249 ? -2.280 -5.743 9.758 1.00 97.81 249 ILE A C 1
ATOM 1848 O O . ILE A 1 249 ? -2.116 -6.897 9.363 1.00 97.81 249 ILE A O 1
ATOM 1852 N N . ASP A 1 250 ? -3.461 -5.316 10.203 1.00 98.06 250 ASP A N 1
ATOM 1853 C CA . ASP A 1 250 ? -4.690 -6.105 10.073 1.00 98.06 250 ASP A CA 1
ATOM 1854 C C . ASP A 1 250 ? -5.593 -5.459 9.026 1.00 98.06 250 ASP A C 1
ATOM 1856 O O . ASP A 1 250 ? -5.893 -4.275 9.137 1.00 98.06 250 ASP A O 1
ATOM 1860 N N . LEU A 1 251 ? -6.037 -6.217 8.023 1.00 98.06 251 LEU A N 1
ATOM 1861 C CA . LEU A 1 251 ? -6.973 -5.714 7.011 1.00 98.06 251 LEU A CA 1
ATOM 1862 C C . LEU A 1 251 ? -8.440 -5.775 7.466 1.00 98.06 251 LEU A C 1
ATOM 1864 O O . LEU A 1 251 ? -9.322 -5.268 6.774 1.00 98.06 251 LEU A O 1
ATOM 1868 N N . ALA A 1 252 ? -8.736 -6.403 8.606 1.00 97.75 252 ALA A N 1
ATOM 1869 C CA . ALA A 1 252 ? -10.054 -6.423 9.234 1.00 97.75 252 ALA A CA 1
ATOM 1870 C C . ALA A 1 252 ? -10.069 -5.506 10.466 1.00 97.75 252 ALA A C 1
ATOM 1872 O O . ALA A 1 252 ? -9.708 -5.905 11.576 1.00 97.75 252 ALA A O 1
ATOM 1873 N N . TYR A 1 253 ? -10.519 -4.266 10.272 1.00 97.81 253 TYR A N 1
ATOM 1874 C CA . TYR A 1 253 ? -10.510 -3.242 11.314 1.00 97.81 253 TYR A CA 1
ATOM 1875 C C . TYR A 1 253 ? -11.811 -2.444 11.371 1.00 97.81 253 TYR A C 1
ATOM 1877 O O . TYR A 1 253 ? -12.567 -2.358 10.404 1.00 97.81 253 TYR A O 1
ATOM 1885 N N . ALA A 1 254 ? -12.040 -1.826 12.526 1.00 97.56 254 ALA A N 1
ATOM 1886 C CA . ALA A 1 254 ? -13.041 -0.796 12.741 1.00 97.56 254 ALA A CA 1
ATOM 1887 C C . ALA A 1 254 ? -12.353 0.554 12.965 1.00 97.56 254 ALA A C 1
ATOM 1889 O O . ALA A 1 254 ? -11.334 0.630 13.654 1.00 97.56 254 ALA A O 1
ATOM 1890 N N . ILE A 1 255 ? -12.937 1.621 12.423 1.00 97.38 255 ILE A N 1
ATOM 1891 C CA . ILE A 1 255 ? -12.535 2.998 12.726 1.00 97.38 255 ILE A CA 1
ATOM 1892 C C . ILE A 1 255 ? -13.572 3.578 13.679 1.00 97.38 255 ILE A C 1
ATOM 1894 O O . ILE A 1 255 ? -14.754 3.655 13.331 1.00 97.38 255 ILE A O 1
ATOM 1898 N N . LEU A 1 256 ? -13.138 3.971 14.874 1.00 97.19 256 LEU A N 1
ATOM 1899 C CA . LEU A 1 256 ? -13.997 4.575 15.892 1.00 97.19 256 LEU A CA 1
ATOM 1900 C C . LEU A 1 256 ? -13.530 6.002 16.168 1.00 97.19 256 LEU A C 1
ATOM 1902 O O . LEU A 1 256 ? -12.331 6.234 16.338 1.00 97.19 256 LEU A O 1
ATOM 1906 N N . HIS A 1 257 ? -14.479 6.934 16.232 1.00 95.06 257 HIS A N 1
ATOM 1907 C CA . HIS A 1 257 ? -14.244 8.288 16.729 1.00 95.06 257 HIS A CA 1
ATOM 1908 C C . HIS A 1 257 ? -14.364 8.325 18.256 1.00 95.06 257 HIS A C 1
ATOM 1910 O O . HIS A 1 257 ? -14.798 7.361 18.899 1.00 95.06 257 HIS A O 1
ATOM 1916 N N . TRP A 1 258 ? -13.972 9.450 18.844 1.00 96.75 258 TRP A N 1
ATOM 1917 C CA . TRP A 1 258 ? -14.037 9.664 20.280 1.00 96.75 258 TRP A CA 1
ATOM 1918 C C . TRP A 1 258 ? -15.451 9.469 20.839 1.00 96.75 258 TRP A C 1
ATOM 1920 O O . TRP A 1 258 ? -16.450 9.959 20.310 1.00 96.75 258 TRP A O 1
ATOM 1930 N N . SER A 1 259 ? -15.519 8.773 21.971 1.00 96.62 259 SER A N 1
ATOM 1931 C CA . SER A 1 259 ? -16.686 8.746 22.847 1.00 96.62 259 SER A CA 1
ATOM 1932 C C . SER A 1 259 ? -16.251 8.425 24.273 1.00 96.62 259 SER A C 1
ATOM 1934 O O . SER A 1 259 ? -15.273 7.704 24.488 1.00 96.62 259 SER A O 1
ATOM 1936 N N . ALA A 1 260 ? -17.017 8.902 25.256 1.00 96.44 260 ALA A N 1
ATOM 1937 C CA . ALA A 1 260 ? -16.779 8.573 26.660 1.00 96.44 260 ALA A CA 1
ATOM 1938 C C . ALA A 1 260 ? -16.788 7.050 26.909 1.00 96.44 260 ALA A C 1
ATOM 1940 O O . ALA A 1 260 ? -15.984 6.548 27.689 1.00 96.44 260 ALA A O 1
ATOM 1941 N N . THR A 1 261 ? -17.650 6.309 26.203 1.00 97.25 261 THR A N 1
ATOM 1942 C CA . THR A 1 261 ? -17.728 4.842 26.283 1.00 97.25 261 THR A CA 1
ATOM 1943 C C . THR A 1 261 ? -16.460 4.163 25.774 1.00 97.25 261 THR A C 1
ATOM 1945 O O . THR A 1 261 ? -16.024 3.174 26.359 1.00 97.25 261 THR A O 1
ATOM 1948 N N . LEU A 1 262 ? -15.866 4.673 24.689 1.00 97.62 262 LEU A N 1
ATOM 1949 C CA . LEU A 1 262 ? -14.662 4.094 24.096 1.00 97.62 262 LEU A CA 1
ATOM 1950 C C . LEU A 1 262 ? -13.447 4.242 25.021 1.00 97.62 262 LEU A C 1
ATOM 1952 O O . LEU A 1 262 ? -12.613 3.334 25.073 1.00 97.62 262 LEU A O 1
ATOM 1956 N N . ASP A 1 263 ? -13.358 5.364 25.744 1.00 97.69 263 ASP A N 1
ATOM 1957 C CA . ASP A 1 263 ? -12.250 5.688 26.653 1.00 97.69 263 ASP A CA 1
ATOM 1958 C C . ASP A 1 263 ? -10.884 5.495 25.967 1.00 97.69 263 ASP A C 1
ATOM 1960 O O . ASP A 1 263 ? -10.024 4.755 26.447 1.00 97.69 263 ASP A O 1
ATOM 1964 N N . GLU A 1 264 ? -10.735 6.077 24.768 1.00 96.94 264 GLU A N 1
ATOM 1965 C CA . GLU A 1 264 ? -9.532 5.962 23.919 1.00 96.94 264 GLU A CA 1
ATOM 1966 C C . GLU A 1 264 ? -9.115 4.501 23.638 1.00 96.94 264 GLU A C 1
ATOM 1968 O O . GLU A 1 264 ? -7.936 4.176 23.503 1.00 96.94 264 GLU A O 1
ATOM 1973 N N . GLY A 1 265 ? -10.084 3.583 23.615 1.00 97.06 265 GLY A N 1
ATOM 1974 C CA . GLY A 1 265 ? -9.883 2.150 23.405 1.00 97.06 265 GLY A CA 1
ATOM 1975 C C . GLY A 1 265 ? -9.692 1.335 24.682 1.00 97.06 265 GLY A C 1
ATOM 1976 O O . GLY A 1 265 ? -9.852 0.113 24.654 1.00 97.06 265 GLY A O 1
ATOM 1977 N N . ARG A 1 266 ? -9.439 1.974 25.832 1.00 98.06 266 ARG A N 1
ATOM 1978 C CA . ARG A 1 266 ? -9.205 1.272 27.105 1.00 98.06 266 ARG A CA 1
ATOM 1979 C C . ARG A 1 266 ? -10.410 0.443 27.541 1.00 98.06 266 ARG A C 1
ATOM 1981 O O . ARG A 1 266 ? -10.232 -0.589 28.187 1.00 98.06 266 ARG A O 1
ATOM 1988 N N . ALA A 1 267 ? -11.629 0.849 27.178 1.00 98.12 267 ALA A N 1
ATOM 1989 C CA . ALA A 1 267 ? -12.835 0.075 27.466 1.00 98.12 267 ALA A CA 1
ATOM 1990 C C . ALA A 1 267 ? -12.818 -1.305 26.789 1.00 98.12 267 ALA A C 1
ATOM 1992 O O . ALA A 1 267 ? -13.161 -2.304 27.423 1.00 98.12 267 ALA A O 1
ATOM 1993 N N . LEU A 1 268 ? -12.335 -1.378 25.545 1.00 97.88 268 LEU A N 1
ATOM 1994 C CA . LEU A 1 268 ? -12.184 -2.636 24.817 1.00 97.88 268 LEU A CA 1
ATOM 1995 C C . LEU A 1 268 ? -11.111 -3.519 25.462 1.00 97.88 268 LEU A C 1
ATOM 1997 O O . LEU A 1 268 ? -11.363 -4.700 25.695 1.00 97.88 268 LEU A O 1
ATOM 2001 N N . THR A 1 269 ? -9.957 -2.958 25.839 1.00 97.94 269 THR A N 1
ATOM 2002 C CA . THR A 1 269 ? -8.907 -3.713 26.549 1.00 97.94 269 THR A CA 1
ATOM 2003 C C . THR A 1 269 ? -9.399 -4.255 27.887 1.00 97.94 269 THR A C 1
ATOM 2005 O O . THR A 1 269 ? -9.142 -5.412 28.205 1.00 97.94 269 THR A O 1
ATOM 2008 N N . ARG A 1 270 ? -10.155 -3.469 28.665 1.00 98.31 270 ARG A N 1
ATOM 2009 C CA . ARG A 1 270 ? -10.753 -3.949 29.925 1.00 98.31 270 ARG A CA 1
ATOM 2010 C C . ARG A 1 270 ? -11.698 -5.134 29.704 1.00 98.31 270 ARG A C 1
ATOM 2012 O O . ARG A 1 270 ? -11.760 -6.019 30.551 1.00 98.31 270 ARG A O 1
ATOM 2019 N N . ARG A 1 271 ? -12.421 -5.164 28.580 1.00 98.19 271 ARG A N 1
ATOM 2020 C CA . ARG A 1 271 ? -13.422 -6.197 28.273 1.00 98.19 2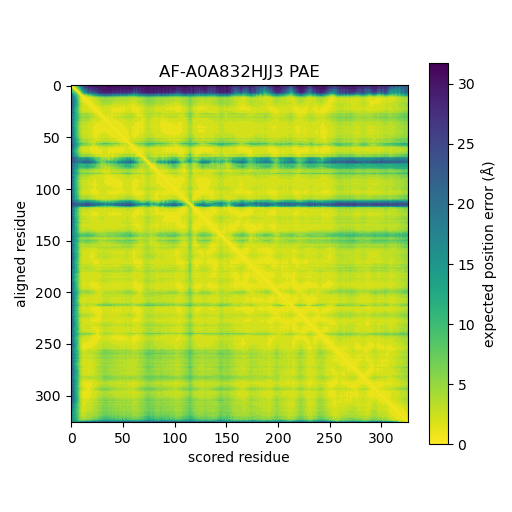71 ARG A CA 1
ATOM 2021 C C . ARG A 1 271 ? -12.847 -7.453 27.609 1.00 98.19 271 ARG A C 1
ATOM 2023 O O . ARG A 1 271 ? -13.344 -8.549 27.880 1.00 98.19 271 ARG A O 1
ATOM 2030 N N . PHE A 1 272 ? -11.855 -7.304 26.733 1.00 98.19 272 PHE A N 1
ATOM 2031 C CA . PHE A 1 272 ? -11.340 -8.382 25.875 1.00 98.19 272 PHE A CA 1
ATOM 2032 C C . PHE A 1 272 ? -9.862 -8.720 26.119 1.00 98.19 272 PHE A C 1
ATOM 2034 O O . PHE A 1 272 ? -9.373 -9.733 25.614 1.00 98.19 272 PHE A O 1
ATOM 2041 N N . GLY A 1 273 ? -9.147 -7.914 26.907 1.00 98.06 273 GLY A N 1
ATOM 2042 C CA . GLY A 1 273 ? -7.732 -8.110 27.204 1.00 98.06 273 GLY A CA 1
ATOM 2043 C C . GLY A 1 273 ? -6.889 -8.190 25.923 1.00 98.06 273 GLY A C 1
ATOM 2044 O O . GLY A 1 273 ? -7.038 -7.337 25.051 1.00 98.06 273 GLY A O 1
ATOM 2045 N N . PRO A 1 274 ? -6.030 -9.212 25.758 1.00 97.69 274 PRO A N 1
ATOM 2046 C CA . PRO A 1 274 ? -5.144 -9.332 24.597 1.00 97.69 274 PRO A CA 1
ATOM 2047 C C . PRO A 1 274 ? -5.866 -9.692 23.285 1.00 97.69 274 PRO A C 1
ATOM 2049 O O . PRO A 1 274 ? -5.256 -9.638 22.217 1.00 97.69 274 PRO A O 1
ATOM 2052 N N . ARG A 1 275 ? -7.158 -10.062 23.336 1.00 98.12 275 ARG A N 1
ATOM 2053 C CA . ARG A 1 275 ? -7.954 -10.411 22.144 1.00 98.12 275 ARG A CA 1
ATOM 2054 C C . ARG A 1 275 ? -8.306 -9.203 21.276 1.00 98.12 275 ARG A C 1
ATOM 2056 O O . ARG A 1 275 ? -8.790 -9.405 20.170 1.00 98.12 275 ARG A O 1
ATOM 2063 N N . ILE A 1 276 ? -8.061 -7.980 21.735 1.00 98.19 276 ILE A N 1
ATOM 2064 C CA . ILE A 1 276 ? -8.240 -6.753 20.956 1.00 98.19 276 ILE A CA 1
ATOM 2065 C C . ILE A 1 276 ? -6.900 -6.019 20.862 1.00 98.19 276 ILE A C 1
ATOM 2067 O O . ILE A 1 276 ? -6.140 -5.967 21.829 1.00 98.19 276 ILE A O 1
ATOM 2071 N N . GLY A 1 277 ? -6.607 -5.449 19.699 1.00 97.69 277 GLY A N 1
ATOM 2072 C CA . GLY A 1 277 ? -5.540 -4.470 19.527 1.00 97.69 277 GLY A CA 1
ATOM 2073 C C . GLY A 1 277 ? -6.089 -3.191 18.912 1.00 97.69 277 GLY A C 1
ATOM 2074 O O . GLY A 1 277 ? -7.140 -3.197 18.266 1.00 97.69 277 GLY A O 1
ATOM 2075 N N . TYR A 1 278 ? -5.404 -2.078 19.150 1.00 97.38 278 TYR A N 1
ATOM 2076 C CA . TYR A 1 278 ? -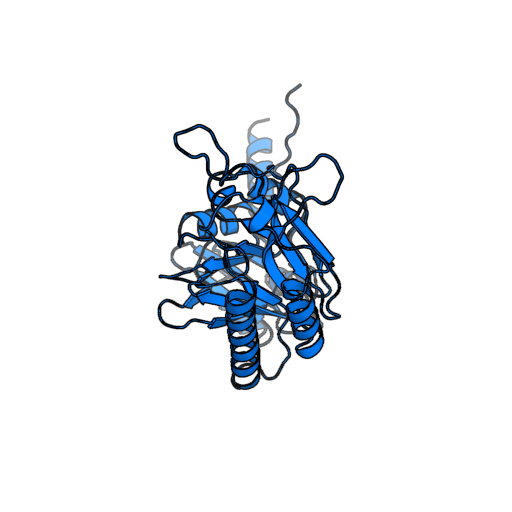5.778 -0.807 18.551 1.00 97.38 278 TYR A CA 1
ATOM 2077 C C . TYR A 1 278 ? -4.608 0.169 18.479 1.00 97.38 278 TYR A C 1
ATOM 2079 O O . TYR A 1 278 ? -3.650 0.084 19.247 1.00 97.38 278 TYR A O 1
ATOM 2087 N N . ALA A 1 279 ? -4.739 1.131 17.572 1.00 96.44 279 ALA A N 1
ATOM 2088 C CA . ALA A 1 279 ? -3.923 2.330 17.497 1.00 96.44 279 ALA A CA 1
ATOM 2089 C C . ALA A 1 279 ? -4.863 3.539 17.579 1.00 96.44 279 ALA A C 1
ATOM 2091 O O . ALA A 1 279 ? -5.588 3.832 16.627 1.00 96.44 279 ALA A O 1
ATOM 2092 N N . TYR A 1 280 ? -4.884 4.208 18.732 1.00 97.12 280 TYR A N 1
ATOM 2093 C CA . TYR A 1 280 ? -5.697 5.403 18.966 1.00 97.12 280 TYR A CA 1
ATOM 2094 C C . TYR A 1 280 ? -4.809 6.643 18.937 1.00 97.12 280 TYR A C 1
ATOM 2096 O O . TYR A 1 280 ? -3.736 6.646 19.542 1.00 97.12 280 TYR A O 1
ATOM 2104 N N . SER A 1 281 ? -5.256 7.696 18.255 1.00 96.31 281 SER A N 1
ATOM 2105 C CA . SER A 1 281 ? -4.600 8.999 18.286 1.00 96.31 281 SER A CA 1
ATOM 2106 C C . SER A 1 281 ? -5.402 9.963 19.158 1.00 96.31 281 SER A C 1
ATOM 2108 O O . SER A 1 281 ? -6.449 10.433 18.716 1.00 96.31 281 SER A O 1
ATOM 2110 N N . PRO A 1 282 ? -4.901 10.349 20.346 1.00 94.88 282 PRO A N 1
ATOM 2111 C CA . PRO A 1 282 ? -5.517 11.402 21.156 1.00 94.88 282 PRO A CA 1
ATOM 2112 C C . PRO A 1 282 ? -5.496 12.782 20.491 1.00 94.88 282 PRO A C 1
ATOM 2114 O O . PRO A 1 282 ? -6.179 13.689 20.941 1.00 94.88 282 PRO A O 1
ATOM 2117 N N . ARG A 1 283 ? -4.684 12.966 19.441 1.00 93.81 283 ARG A N 1
ATOM 2118 C CA . ARG A 1 283 ? -4.624 14.223 18.681 1.00 93.81 283 ARG A CA 1
ATOM 2119 C C . ARG A 1 283 ? -5.692 14.309 17.596 1.00 93.81 283 ARG A C 1
ATOM 2121 O O . ARG A 1 283 ? -6.115 15.408 17.272 1.00 93.81 283 ARG A O 1
ATOM 2128 N N . GLU A 1 284 ? -6.105 13.159 17.065 1.00 93.56 284 GLU A N 1
ATOM 2129 C CA . GLU A 1 284 ? -7.146 13.062 16.031 1.00 93.56 284 GLU A CA 1
ATOM 2130 C C . GLU A 1 284 ? -8.493 12.602 16.604 1.00 93.56 284 GLU A C 1
ATOM 2132 O O . GLU A 1 284 ? -9.462 12.443 15.865 1.00 93.56 284 GLU A O 1
ATOM 2137 N N . ASP A 1 285 ? -8.536 12.295 17.903 1.00 95.88 285 ASP A N 1
ATOM 2138 C CA . ASP A 1 285 ? -9.694 11.736 18.599 1.00 95.88 285 ASP A CA 1
ATOM 2139 C C . ASP A 1 285 ? -10.357 10.565 17.854 1.00 95.88 285 ASP A C 1
ATOM 2141 O O . ASP A 1 285 ? -11.576 10.406 17.793 1.00 95.88 285 ASP A O 1
ATOM 2145 N N . THR A 1 286 ? -9.513 9.736 17.241 1.00 96.62 286 THR A N 1
ATOM 2146 C CA . THR A 1 286 ? -9.918 8.640 16.363 1.00 96.62 286 THR A CA 1
ATOM 2147 C C . THR A 1 286 ? -8.916 7.496 16.487 1.00 96.62 286 THR A C 1
ATOM 2149 O O . THR A 1 286 ? -7.715 7.714 16.675 1.00 96.62 286 THR A O 1
ATOM 2152 N N . GLY A 1 287 ? -9.394 6.258 16.372 1.00 97.06 287 GLY A N 1
ATOM 2153 C CA . GLY A 1 287 ? -8.536 5.078 16.380 1.00 97.06 287 GLY A CA 1
ATOM 2154 C C . GLY A 1 287 ? -8.952 3.999 15.393 1.00 97.06 287 GLY A C 1
ATOM 2155 O O . GLY A 1 287 ? -10.101 3.931 14.953 1.00 97.06 287 GLY A O 1
ATOM 2156 N N . VAL A 1 288 ? -7.987 3.135 15.086 1.00 98.12 288 VAL A N 1
ATOM 2157 C CA . VAL A 1 288 ? -8.161 1.912 14.299 1.00 98.12 288 VAL A CA 1
ATOM 2158 C C . VAL A 1 288 ? -8.068 0.722 15.246 1.00 98.12 288 VAL A C 1
ATOM 2160 O O . VAL A 1 288 ? -7.109 0.612 16.008 1.00 98.12 288 VAL A O 1
ATOM 2163 N N . PHE A 1 289 ? -9.065 -0.155 15.204 1.00 98.44 289 PHE A N 1
ATOM 2164 C CA . PHE A 1 289 ? -9.253 -1.264 16.138 1.00 98.44 289 PHE A CA 1
ATOM 2165 C C . PHE A 1 289 ? -9.343 -2.577 15.374 1.00 98.44 289 PHE A C 1
ATOM 2167 O O . PHE A 1 289 ? -10.034 -2.645 14.361 1.00 98.44 289 PHE A O 1
ATOM 2174 N N . TRP A 1 290 ? -8.713 -3.632 15.877 1.00 98.56 290 TRP A N 1
ATOM 2175 C CA . TRP A 1 290 ? -8.725 -4.956 15.260 1.00 98.56 290 TRP A CA 1
ATOM 2176 C C . TRP A 1 290 ? -8.821 -6.057 16.314 1.00 98.56 290 TRP A C 1
ATOM 2178 O O . TRP A 1 290 ? -8.435 -5.885 17.472 1.00 98.56 290 TRP A O 1
ATOM 2188 N N . SER A 1 291 ? -9.312 -7.220 15.902 1.00 98.56 291 SER A N 1
ATOM 2189 C CA . SER A 1 291 ? -9.352 -8.401 16.759 1.00 98.56 291 SER A CA 1
ATOM 2190 C C . SER A 1 291 ? -8.054 -9.205 16.612 1.00 98.56 291 SER A C 1
ATOM 2192 O O . SER A 1 291 ? -7.472 -9.309 15.536 1.00 98.56 291 SER A O 1
ATOM 2194 N N . ASN A 1 292 ? -7.568 -9.755 17.718 1.00 98.12 292 ASN A N 1
ATOM 2195 C CA . ASN A 1 292 ? -6.512 -10.769 17.762 1.00 98.12 292 ASN A CA 1
ATOM 2196 C C . ASN A 1 292 ? -7.093 -12.166 18.026 1.00 98.12 292 ASN A C 1
ATOM 2198 O O . ASN A 1 292 ? -6.345 -13.134 18.141 1.00 98.12 292 ASN A O 1
ATOM 2202 N N . ASP A 1 293 ? -8.416 -12.279 18.152 1.00 97.81 293 ASP A N 1
ATOM 2203 C CA . ASP A 1 293 ? -9.102 -13.555 18.275 1.00 97.81 293 ASP A CA 1
ATOM 2204 C C . ASP A 1 293 ? -9.499 -14.080 16.887 1.00 97.81 293 ASP A C 1
ATOM 2206 O O . ASP A 1 293 ? -10.358 -13.474 16.236 1.00 97.81 293 ASP A O 1
ATOM 2210 N N . PRO A 1 294 ? -8.950 -15.228 16.447 1.00 96.56 294 PRO A N 1
ATOM 2211 C CA . PRO A 1 294 ? -9.221 -15.786 15.125 1.00 96.56 294 PRO A CA 1
ATOM 2212 C C . PRO A 1 294 ? -10.690 -16.163 14.889 1.00 96.56 294 PRO A C 1
ATOM 2214 O O . PRO A 1 294 ? -11.058 -16.434 13.750 1.00 96.56 294 PRO A O 1
ATOM 2217 N N . GLN A 1 295 ? -11.527 -16.203 15.931 1.00 97.56 295 GLN A N 1
ATOM 2218 C CA . GLN A 1 295 ? -12.938 -16.587 15.835 1.00 97.56 295 GLN A CA 1
ATOM 2219 C C . GLN A 1 295 ? -13.908 -15.407 15.939 1.00 97.56 295 GLN A C 1
ATOM 2221 O O . GLN A 1 295 ? -15.094 -15.574 15.660 1.00 97.56 295 GLN A O 1
ATOM 2226 N N . THR A 1 296 ? -13.433 -14.218 16.322 1.00 97.94 296 THR A N 1
ATOM 2227 C CA . THR A 1 296 ? -14.315 -13.084 16.624 1.00 97.94 296 THR A CA 1
ATOM 2228 C C . THR A 1 296 ? -13.940 -11.860 15.785 1.00 97.94 296 THR A C 1
ATOM 2230 O O . THR A 1 296 ? -12.860 -11.302 15.986 1.00 97.94 296 THR A O 1
ATOM 2233 N N . PRO A 1 297 ? -14.820 -11.388 14.882 1.00 98.44 297 PRO A N 1
ATOM 2234 C CA . PRO A 1 297 ? -14.650 -10.111 14.192 1.00 98.44 297 PRO A CA 1
ATOM 2235 C C . PRO A 1 297 ? -14.611 -8.927 15.161 1.00 98.44 297 PRO A C 1
ATOM 2237 O O . PRO A 1 297 ? -15.322 -8.907 16.170 1.00 98.44 297 PRO A O 1
ATOM 2240 N N . VAL A 1 298 ? -13.856 -7.881 14.817 1.00 98.50 298 VAL A N 1
ATOM 2241 C CA . VAL A 1 298 ? -13.806 -6.661 15.641 1.00 98.50 298 VAL A CA 1
ATOM 2242 C C . VAL A 1 298 ? -15.167 -5.967 15.727 1.00 98.50 298 VAL A C 1
ATOM 2244 O O . VAL A 1 298 ? -15.493 -5.409 16.772 1.00 98.50 298 VAL A O 1
ATOM 2247 N N . ARG A 1 299 ? -16.014 -6.072 14.690 1.00 98.06 299 ARG A N 1
ATOM 2248 C CA . ARG A 1 299 ? -17.391 -5.553 14.723 1.00 98.06 299 ARG A CA 1
ATOM 2249 C C . ARG A 1 299 ? -18.195 -6.126 15.890 1.00 98.06 299 ARG A C 1
ATOM 2251 O O . ARG A 1 299 ? -18.882 -5.372 16.569 1.00 98.06 299 ARG A O 1
ATOM 2258 N N . THR A 1 300 ? -18.083 -7.428 16.145 1.00 98.25 300 THR A N 1
ATOM 2259 C CA . THR A 1 300 ? -18.767 -8.074 17.273 1.00 98.25 300 THR A CA 1
ATOM 2260 C C . THR A 1 300 ? -18.272 -7.497 18.596 1.00 98.25 300 THR A C 1
ATOM 2262 O O . THR A 1 300 ? -19.076 -7.102 19.436 1.00 98.25 300 THR A O 1
ATOM 2265 N N . MET A 1 301 ? -16.949 -7.356 18.748 1.00 98.44 301 MET A N 1
ATOM 2266 C CA . MET A 1 301 ? -16.341 -6.814 19.967 1.00 98.44 301 MET A CA 1
ATOM 2267 C C . MET A 1 301 ? -16.804 -5.384 20.270 1.00 98.44 301 MET A C 1
ATOM 2269 O O . MET A 1 301 ? -17.144 -5.080 21.409 1.00 98.44 301 MET A O 1
ATOM 2273 N N . ILE A 1 302 ? -16.847 -4.499 19.269 1.00 98.00 302 ILE A N 1
ATOM 2274 C CA . ILE A 1 302 ? -17.272 -3.105 19.486 1.00 98.00 302 ILE A CA 1
ATOM 2275 C C . ILE A 1 302 ? -18.778 -3.013 19.789 1.00 98.00 302 ILE A C 1
ATOM 2277 O O . ILE A 1 302 ? -19.183 -2.232 20.651 1.00 98.00 302 ILE A O 1
ATOM 2281 N N . GLN A 1 303 ? -19.603 -3.852 19.153 1.00 97.62 303 GLN A N 1
ATOM 2282 C CA . GLN A 1 303 ? -21.054 -3.873 19.361 1.00 97.62 303 GLN A CA 1
ATOM 2283 C C . GLN A 1 303 ? -21.437 -4.330 20.772 1.00 97.62 303 GLN A C 1
ATOM 2285 O O . GLN A 1 303 ? -22.402 -3.813 21.330 1.00 97.62 303 GLN A O 1
ATOM 2290 N N . GLU A 1 304 ? -20.662 -5.228 21.386 1.00 97.62 304 GLU A N 1
ATOM 2291 C CA . GLU A 1 304 ? -20.866 -5.637 22.784 1.00 97.62 304 GLU A CA 1
ATOM 2292 C C . GLU A 1 304 ? -20.742 -4.476 23.785 1.00 97.62 304 GLU A C 1
ATOM 2294 O O . GLU A 1 304 ? -21.336 -4.534 24.860 1.00 97.62 304 GLU A O 1
ATOM 2299 N N . LEU A 1 305 ? -20.000 -3.415 23.448 1.00 97.25 305 LEU A N 1
ATOM 2300 C CA . LEU A 1 305 ? -19.907 -2.196 24.261 1.00 97.25 305 LEU A CA 1
ATOM 2301 C C . LEU A 1 305 ? -20.856 -1.085 23.781 1.00 97.25 305 LEU A C 1
ATOM 2303 O O . LEU A 1 305 ? -20.772 0.042 24.264 1.00 97.25 305 LEU A O 1
ATOM 2307 N N . GLY A 1 306 ? -21.737 -1.369 22.817 1.00 96.81 306 GLY A N 1
ATOM 2308 C CA . GLY A 1 306 ? -22.614 -0.367 22.209 1.00 96.81 306 GLY A CA 1
ATOM 2309 C C . GLY A 1 306 ? -21.869 0.683 21.378 1.00 96.81 306 GLY A C 1
ATOM 2310 O O . GLY A 1 306 ? -22.401 1.766 21.138 1.00 96.81 306 GLY A O 1
ATOM 2311 N N . LEU A 1 307 ? -20.636 0.390 20.955 1.00 97.19 307 LEU A N 1
ATOM 2312 C CA . LEU A 1 307 ? -19.844 1.266 20.096 1.00 97.19 307 LEU A CA 1
ATOM 2313 C C . LEU A 1 307 ? -20.253 1.082 18.629 1.00 97.19 307 LEU A C 1
ATOM 2315 O O . LEU A 1 307 ? -20.650 -0.003 18.198 1.00 97.19 307 LEU A O 1
ATOM 2319 N N . VAL A 1 308 ? -20.133 2.157 17.855 1.00 93.94 308 VAL A N 1
ATOM 2320 C CA . VAL A 1 308 ? -20.572 2.236 16.456 1.00 93.94 308 VAL A CA 1
ATOM 2321 C C . VAL A 1 308 ? -19.421 2.766 15.607 1.00 93.94 308 VAL A C 1
ATOM 2323 O O . VAL A 1 308 ? -18.701 3.666 16.036 1.00 93.94 308 VAL A O 1
ATOM 2326 N N . GLU A 1 309 ? -19.240 2.214 14.405 1.00 94.94 309 GLU A N 1
ATOM 2327 C CA . GLU A 1 309 ? -18.180 2.655 13.491 1.00 94.94 309 GLU A CA 1
ATOM 2328 C C . GLU A 1 309 ? -18.391 4.114 13.058 1.00 94.94 309 GLU A C 1
ATOM 2330 O O . GLU A 1 309 ? -19.522 4.554 12.835 1.00 94.94 309 GLU A O 1
ATOM 2335 N N . MET A 1 310 ? -17.301 4.861 12.866 1.00 93.19 310 MET A N 1
ATOM 2336 C CA . MET A 1 310 ? -17.343 6.288 12.525 1.00 93.19 310 MET A CA 1
ATOM 2337 C C . MET A 1 310 ? -18.207 6.568 11.286 1.00 93.19 310 MET A C 1
ATOM 2339 O O . MET A 1 310 ? -19.037 7.474 11.301 1.00 93.19 310 MET A O 1
ATOM 2343 N N . GLY A 1 311 ? -18.097 5.746 10.235 1.00 90.12 311 GLY A N 1
ATOM 2344 C CA . GLY A 1 311 ? -18.925 5.885 9.030 1.00 90.12 311 GLY A CA 1
ATOM 2345 C C . GLY A 1 311 ? -20.426 5.701 9.294 1.00 90.12 311 GLY A C 1
ATOM 2346 O O . GLY A 1 311 ? -21.250 6.430 8.742 1.00 90.12 311 GLY A O 1
ATOM 2347 N N . GLN A 1 312 ? -20.793 4.780 10.190 1.00 91.31 312 GLN A N 1
ATOM 2348 C CA . GLN A 1 312 ? -22.185 4.572 10.602 1.00 91.31 312 GLN A CA 1
ATOM 2349 C C . GLN A 1 312 ? -22.696 5.754 11.435 1.00 91.31 312 GLN A C 1
ATOM 2351 O O . GLN A 1 312 ? -23.834 6.190 11.241 1.00 91.31 312 GLN A O 1
ATOM 2356 N N . HIS A 1 313 ? -21.853 6.300 12.317 1.00 91.44 313 HIS A N 1
ATOM 2357 C CA . HIS A 1 313 ? -22.174 7.478 13.119 1.00 91.44 313 HIS A CA 1
ATOM 2358 C C . HIS A 1 313 ? -22.382 8.725 12.245 1.00 91.44 313 HIS A C 1
ATOM 2360 O O . HIS A 1 313 ? -23.402 9.398 12.378 1.00 91.44 313 HIS A O 1
ATOM 2366 N N . ILE A 1 314 ? -21.486 8.979 11.282 1.00 91.69 314 ILE A N 1
ATOM 2367 C CA . ILE A 1 314 ? -21.625 10.063 10.296 1.00 91.69 314 ILE A CA 1
ATOM 2368 C C . ILE A 1 314 ? -22.942 9.916 9.530 1.00 91.69 314 ILE A C 1
ATOM 2370 O O . ILE A 1 314 ? -23.722 10.864 9.465 1.00 91.69 314 ILE A O 1
ATOM 2374 N N . ALA A 1 315 ? -23.237 8.722 9.006 1.00 90.25 315 ALA A N 1
ATOM 2375 C CA . ALA A 1 315 ? -24.464 8.482 8.252 1.00 90.25 315 ALA A CA 1
ATOM 2376 C C . ALA A 1 315 ? -25.733 8.697 9.100 1.00 90.25 315 ALA A C 1
ATOM 2378 O O . ALA A 1 315 ? -26.723 9.238 8.604 1.00 90.25 315 ALA A O 1
ATOM 2379 N N . ALA A 1 316 ? -25.719 8.298 10.377 1.00 90.81 316 ALA A N 1
ATOM 2380 C CA . ALA A 1 316 ? -26.822 8.550 11.302 1.00 90.81 316 ALA A CA 1
ATOM 2381 C C . ALA A 1 316 ? -27.029 10.051 11.551 1.00 90.81 316 ALA A C 1
ATOM 2383 O O . ALA A 1 316 ? -28.157 10.533 11.432 1.00 90.81 316 ALA A O 1
ATOM 2384 N N . SER A 1 317 ? -25.949 10.793 11.805 1.00 91.88 317 SER A N 1
ATOM 2385 C CA . SER A 1 317 ? -25.984 12.248 11.983 1.00 91.88 317 SER A CA 1
ATOM 2386 C C . SER A 1 317 ? -26.484 12.969 10.728 1.00 91.88 317 SER A C 1
ATOM 2388 O O . SER A 1 317 ? -27.347 13.838 10.826 1.00 91.88 317 SER A O 1
ATOM 2390 N N . THR A 1 318 ? -26.029 12.567 9.535 1.00 93.44 318 THR A N 1
ATOM 2391 C CA . THR A 1 318 ? -26.517 13.122 8.262 1.00 93.44 318 THR A CA 1
ATOM 2392 C C . THR A 1 318 ? -28.025 12.925 8.101 1.00 93.44 318 THR A C 1
ATOM 2394 O O . THR A 1 318 ? -28.733 13.881 7.786 1.00 93.44 318 THR A O 1
ATOM 2397 N N . ARG A 1 319 ? -28.542 11.716 8.367 1.00 94.00 319 ARG A N 1
ATOM 2398 C CA . ARG A 1 319 ? -29.987 11.441 8.290 1.00 94.00 319 ARG A CA 1
ATOM 2399 C C . ARG A 1 319 ? -30.792 12.276 9.286 1.00 94.00 319 ARG A C 1
ATOM 2401 O O . ARG A 1 319 ? -31.863 12.761 8.929 1.00 94.00 319 ARG A O 1
ATOM 2408 N N . ALA A 1 320 ? -30.288 12.453 10.508 1.00 95.06 320 ALA A N 1
ATOM 2409 C CA . ALA A 1 320 ? -30.948 13.264 11.531 1.00 95.06 320 ALA A CA 1
ATOM 2410 C C . ALA A 1 320 ? -31.052 14.739 11.107 1.00 95.06 320 ALA A C 1
ATOM 2412 O O . ALA A 1 320 ? -32.124 15.331 11.214 1.00 95.06 320 ALA A O 1
ATOM 2413 N N . VAL A 1 321 ? -29.978 15.306 10.546 1.00 95.44 321 VAL A N 1
ATOM 2414 C CA . VAL A 1 321 ? -29.984 16.675 10.003 1.00 95.44 321 VAL A CA 1
ATOM 2415 C C . VAL A 1 321 ? -30.990 16.809 8.857 1.00 95.44 321 VAL A C 1
ATOM 2417 O O . VAL A 1 321 ? -31.820 17.713 8.877 1.00 95.44 321 VAL A O 1
ATOM 2420 N N . GLN A 1 322 ? -30.972 15.886 7.892 1.00 94.00 322 GLN A N 1
ATOM 2421 C CA . GLN A 1 322 ? -31.901 15.904 6.754 1.00 94.00 322 GLN A CA 1
ATOM 2422 C C . GLN A 1 322 ? -33.369 15.761 7.179 1.00 94.00 322 GLN A C 1
ATOM 2424 O O . GLN A 1 322 ? -34.257 16.303 6.528 1.00 94.00 322 GLN A O 1
ATOM 2429 N N . ALA A 1 323 ? -33.650 15.020 8.254 1.00 95.44 323 ALA A N 1
ATOM 2430 C CA . ALA A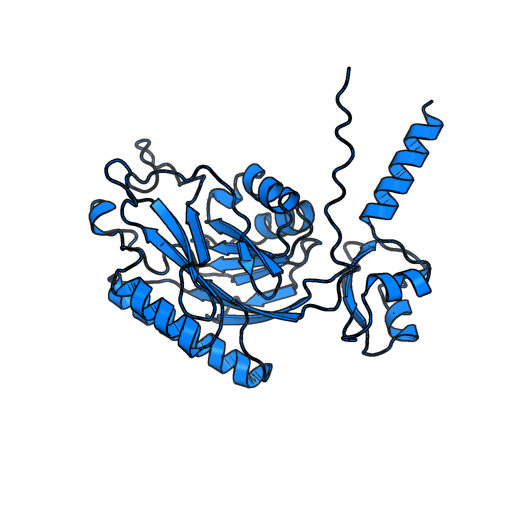 1 323 ? -35.001 14.885 8.787 1.00 95.44 323 ALA A CA 1
ATOM 2431 C C . ALA A 1 323 ? -35.530 16.192 9.395 1.00 95.44 323 ALA A C 1
ATOM 2433 O O . ALA A 1 323 ? -36.713 16.464 9.249 1.00 95.44 323 ALA A O 1
ATOM 2434 N N . LEU A 1 324 ? -34.669 17.002 10.020 1.00 95.50 324 LEU A N 1
ATOM 2435 C CA . LEU A 1 324 ? -35.037 18.301 10.602 1.00 95.50 324 LEU A CA 1
ATOM 2436 C C . LEU A 1 324 ? -35.180 19.426 9.562 1.00 95.50 324 LEU A C 1
ATOM 2438 O O . LEU A 1 324 ? -35.704 20.487 9.882 1.00 95.50 324 LEU A O 1
ATOM 2442 N N . GLN A 1 325 ? -34.676 19.218 8.343 1.00 93.56 325 GLN A N 1
ATOM 2443 C CA . GLN A 1 325 ? -34.743 20.180 7.235 1.00 93.56 325 GLN A CA 1
ATOM 2444 C C . GLN A 1 325 ? -35.946 19.958 6.301 1.00 93.56 325 GLN A C 1
ATOM 2446 O O . GLN A 1 325 ? -36.121 20.729 5.357 1.00 93.56 325 GLN A O 1
ATOM 2451 N N . ARG A 1 326 ? -36.735 18.903 6.533 1.00 82.12 326 ARG A N 1
ATOM 2452 C CA . ARG A 1 326 ? -37.990 18.610 5.827 1.00 82.12 326 ARG A CA 1
ATOM 2453 C C . ARG A 1 326 ? -39.175 19.136 6.619 1.00 82.12 326 ARG A C 1
ATOM 2455 O O . ARG A 1 326 ? -40.112 19.630 5.959 1.00 82.12 326 ARG A O 1
#

Mean predicted aligned error: 4.51 Å